Protein AF-A0A7J4SD09-F1 (afdb_monomer_lite)

Sequence (240 aa):
ANAFSIAHEAVERLTAPIIAPTLLQNFIRWGLLPLVWLSLGAIILLETGDTSAAGLVGFGLVSAHIAAVRFRNQTSHQVRHRNQPLMVRMARRLKKEKVVGDLSRSPVGNHLLLSGILLEVGGVILDVGFPLWMVERSKSVRSRTWKVLMHERMSALRNSKLPRCDPLPNRWWLRRPRPYEDDTPAMERLVGPVHYRPMRKLEPPERNVQIKGPPSRKAKKQPKGNLNVKFRGSGVTGDS

Foldseek 3Di:
DFCQLLVLVCLLLLPDLDQDDDPVRCCVLPPVQLVVQLVQLVVCCVPPVDNVSSCCRNVVSVVVSVVVVVVVVVVLLPQDPCPVVSVVSSVVSCVVSVSPSDLLQGAPVCVCVVVFPQDQDPNDTDRPGHDSSVSSPPDDDPSVRSSVVSVVVSVCSLPDDRHDSDDQFVPNVLVPPPPDPDPDDPVCVVPNVVPDDPPDPDDDPDNDDPGDGHPDPPPDPPDPDDPPPDDPDDDPPDDD

Radius of gyration: 27.87 Å; chains: 1; bounding box: 68×51×81 Å

pLDDT: mean 70.78, std 18.49, range [27.31, 96.94]

Structure (mmCIF, N/CA/C/O backbone):
data_AF-A0A7J4SD09-F1
#
_entry.id   AF-A0A7J4SD09-F1
#
loop_
_atom_site.group_PDB
_atom_site.id
_atom_site.type_symbol
_atom_site.label_atom_id
_atom_site.label_alt_id
_atom_site.label_comp_id
_atom_site.label_asym_id
_atom_site.label_entity_id
_atom_site.label_seq_id
_atom_site.pdbx_PDB_ins_code
_atom_site.Cartn_x
_atom_site.Cartn_y
_atom_site.Cartn_z
_atom_site.occupancy
_atom_site.B_iso_or_equiv
_atom_site.auth_seq_id
_atom_site.auth_comp_id
_atom_site.auth_asym_id
_atom_site.auth_atom_id
_atom_site.pdbx_PDB_model_num
ATOM 1 N N . ALA A 1 1 ? 9.271 8.253 -4.007 1.00 47.50 1 ALA A N 1
ATOM 2 C CA . ALA A 1 1 ? 9.667 6.853 -4.276 1.00 47.50 1 ALA A CA 1
ATOM 3 C C . ALA A 1 1 ? 8.814 6.343 -5.424 1.00 47.50 1 ALA A C 1
ATOM 5 O O . ALA A 1 1 ? 7.598 6.255 -5.262 1.00 47.50 1 ALA A O 1
ATOM 6 N N . ASN A 1 2 ? 9.437 6.097 -6.575 1.00 59.88 2 ASN A N 1
ATOM 7 C CA . ASN A 1 2 ? 8.730 5.735 -7.798 1.00 59.88 2 ASN A CA 1
ATOM 8 C C . ASN A 1 2 ? 8.303 4.269 -7.779 1.00 59.88 2 ASN A C 1
ATOM 10 O O . ASN A 1 2 ? 9.128 3.382 -7.591 1.00 59.88 2 ASN A O 1
ATOM 14 N N . ALA A 1 3 ? 7.005 4.014 -7.958 1.00 63.03 3 ALA A N 1
ATOM 15 C CA . ALA A 1 3 ? 6.446 2.662 -7.902 1.00 63.03 3 ALA A CA 1
ATOM 16 C C . ALA A 1 3 ? 7.031 1.753 -8.988 1.00 63.03 3 ALA A C 1
ATOM 18 O O . ALA A 1 3 ? 7.220 0.558 -8.777 1.00 63.03 3 ALA A O 1
ATOM 19 N N . PHE A 1 4 ? 7.349 2.337 -10.144 1.00 66.00 4 PHE A N 1
ATOM 20 C CA . PHE A 1 4 ? 7.857 1.607 -11.298 1.00 66.00 4 PHE A CA 1
ATOM 21 C C . PHE A 1 4 ? 9.244 1.011 -11.095 1.00 66.00 4 PHE A C 1
ATOM 23 O O . PHE A 1 4 ? 9.516 -0.070 -11.617 1.00 66.00 4 PHE A O 1
ATOM 30 N N . SER A 1 5 ? 10.109 1.647 -10.303 1.00 70.25 5 SER A N 1
ATOM 31 C CA . SER A 1 5 ? 11.483 1.165 -10.147 1.00 70.25 5 SER A CA 1
ATOM 32 C C . SER A 1 5 ? 11.561 -0.204 -9.479 1.00 70.25 5 SER A C 1
ATOM 34 O O . SER A 1 5 ? 12.411 -1.021 -9.833 1.00 70.25 5 SER A O 1
ATOM 36 N N . ILE A 1 6 ? 10.616 -0.467 -8.579 1.00 76.38 6 ILE A N 1
ATOM 37 C CA . ILE A 1 6 ? 10.466 -1.704 -7.814 1.00 76.38 6 ILE A CA 1
ATOM 38 C C . ILE A 1 6 ? 9.343 -2.603 -8.345 1.00 76.38 6 ILE A C 1
ATOM 40 O O . ILE A 1 6 ? 9.135 -3.684 -7.808 1.00 76.38 6 ILE A O 1
ATOM 44 N N . ALA A 1 7 ? 8.618 -2.187 -9.389 1.00 78.00 7 ALA A N 1
ATOM 45 C CA . ALA A 1 7 ? 7.463 -2.925 -9.902 1.00 78.00 7 ALA A CA 1
ATOM 46 C C . ALA A 1 7 ? 7.842 -4.320 -10.417 1.00 78.00 7 ALA A C 1
ATOM 48 O O . ALA A 1 7 ? 7.127 -5.283 -10.156 1.00 78.00 7 ALA A O 1
ATOM 49 N N . HIS A 1 8 ? 8.982 -4.440 -11.100 1.00 79.94 8 HIS A N 1
ATOM 50 C CA . HIS A 1 8 ? 9.485 -5.723 -11.599 1.00 79.94 8 HIS A CA 1
ATOM 51 C C . HIS A 1 8 ? 9.723 -6.720 -10.449 1.00 79.94 8 HIS A C 1
ATOM 53 O O . HIS A 1 8 ? 9.204 -7.833 -10.465 1.00 79.94 8 HIS A O 1
ATOM 59 N N . GLU A 1 9 ? 10.422 -6.283 -9.398 1.00 83.25 9 GLU A N 1
ATOM 60 C CA . GLU A 1 9 ? 10.688 -7.089 -8.207 1.00 83.25 9 GLU A CA 1
ATOM 61 C C . GLU A 1 9 ? 9.397 -7.372 -7.426 1.00 83.25 9 GLU A C 1
ATOM 63 O O . GLU A 1 9 ? 9.196 -8.474 -6.917 1.00 83.25 9 GLU A O 1
ATOM 68 N N . ALA A 1 10 ? 8.476 -6.409 -7.382 1.00 85.38 10 ALA A N 1
ATOM 69 C CA . ALA A 1 10 ? 7.174 -6.570 -6.756 1.00 85.38 10 ALA A CA 1
ATOM 70 C C . ALA A 1 10 ? 6.318 -7.645 -7.451 1.00 85.38 10 ALA A C 1
ATOM 72 O O . ALA A 1 10 ? 5.671 -8.437 -6.760 1.00 85.38 10 ALA A O 1
ATOM 73 N N . VAL A 1 11 ? 6.335 -7.704 -8.789 1.00 86.38 11 VAL A N 1
ATOM 74 C CA . VAL A 1 11 ? 5.649 -8.737 -9.586 1.00 86.38 11 VAL A CA 1
ATOM 75 C C . VAL A 1 11 ? 6.301 -10.097 -9.374 1.00 86.38 11 VAL A C 1
ATOM 77 O O . VAL A 1 11 ? 5.598 -11.078 -9.142 1.00 86.38 11 VAL A O 1
ATOM 80 N N . GLU A 1 12 ? 7.631 -10.158 -9.363 1.00 85.75 12 GLU A N 1
ATOM 81 C CA . GLU A 1 12 ? 8.356 -11.404 -9.120 1.00 85.75 12 GLU A CA 1
ATOM 82 C C . GLU A 1 12 ? 8.071 -11.988 -7.729 1.00 85.75 12 GLU A C 1
ATOM 84 O O . GLU A 1 12 ? 7.910 -13.197 -7.567 1.00 85.75 12 GLU A O 1
ATOM 89 N N . ARG A 1 13 ? 7.940 -11.123 -6.717 1.00 88.19 13 ARG A N 1
ATOM 90 C CA . ARG A 1 13 ? 7.550 -11.502 -5.351 1.00 88.19 13 ARG A CA 1
ATOM 91 C C . ARG A 1 13 ? 6.039 -11.702 -5.181 1.00 88.19 13 ARG A C 1
ATOM 93 O O . ARG A 1 13 ? 5.594 -11.982 -4.069 1.00 88.19 13 ARG A O 1
ATOM 100 N N . LEU A 1 14 ? 5.239 -11.553 -6.242 1.00 88.62 14 LEU A N 1
ATOM 101 C CA . LEU A 1 14 ? 3.770 -11.600 -6.203 1.00 88.62 14 LEU A CA 1
ATOM 102 C C . LEU A 1 14 ? 3.170 -10.681 -5.122 1.00 88.62 14 LEU A C 1
ATOM 104 O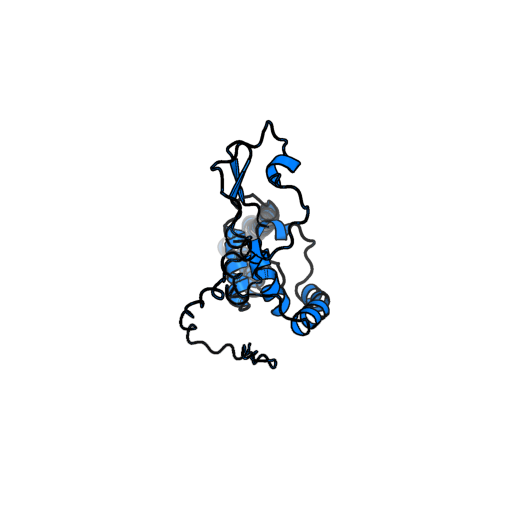 O . LEU A 1 14 ? 2.188 -11.008 -4.442 1.00 88.62 14 LEU A O 1
ATOM 108 N N . THR A 1 15 ? 3.772 -9.506 -4.953 1.00 87.25 15 THR A N 1
ATOM 109 C CA . THR A 1 15 ? 3.315 -8.506 -3.990 1.00 87.25 15 THR A CA 1
ATOM 110 C C . THR A 1 15 ? 2.215 -7.654 -4.596 1.00 87.25 15 THR A C 1
ATOM 112 O O . THR A 1 15 ? 2.397 -6.951 -5.587 1.00 87.25 15 THR A O 1
ATOM 115 N N . ALA A 1 16 ? 1.030 -7.735 -3.993 1.00 82.19 16 ALA A N 1
ATOM 116 C CA . ALA A 1 16 ? -0.086 -6.891 -4.386 1.00 82.19 16 ALA A CA 1
ATOM 117 C C . ALA A 1 16 ? 0.186 -5.428 -4.005 1.00 82.19 16 ALA A C 1
ATOM 119 O O . ALA A 1 16 ? 0.584 -5.177 -2.859 1.00 82.19 16 ALA A O 1
ATOM 120 N N . PRO A 1 17 ? -0.094 -4.470 -4.905 1.00 75.25 17 PRO A N 1
ATOM 121 C CA . PRO A 1 17 ? 0.114 -3.047 -4.677 1.00 75.25 17 PRO A CA 1
ATOM 122 C C . PRO A 1 17 ? -1.058 -2.465 -3.867 1.00 75.25 17 PRO A C 1
ATOM 124 O O . PRO A 1 17 ? -1.685 -1.488 -4.241 1.00 75.25 17 PRO A O 1
ATOM 127 N N . ILE A 1 18 ? -1.396 -3.101 -2.748 1.00 76.56 18 ILE A N 1
ATOM 128 C CA . ILE A 1 18 ? -2.562 -2.764 -1.925 1.00 76.56 18 ILE A CA 1
ATOM 129 C C . ILE A 1 18 ? -2.076 -2.558 -0.500 1.00 76.56 18 ILE A C 1
ATOM 131 O O . ILE A 1 18 ? -1.122 -3.198 -0.070 1.00 76.56 18 ILE A O 1
ATOM 135 N N . ILE A 1 19 ? -2.729 -1.706 0.280 1.00 76.69 19 ILE A N 1
ATOM 136 C CA . ILE A 1 19 ? -2.522 -1.647 1.728 1.00 76.69 19 ILE A CA 1
ATOM 137 C C . ILE A 1 19 ? -3.795 -2.180 2.372 1.00 76.69 19 ILE A C 1
ATOM 139 O O . ILE A 1 19 ? -4.835 -1.538 2.326 1.00 76.69 19 ILE A O 1
ATOM 143 N N . ALA A 1 20 ? -3.714 -3.386 2.934 1.00 75.62 20 ALA A N 1
ATOM 144 C CA . ALA A 1 20 ? -4.821 -3.999 3.658 1.00 75.62 20 ALA A CA 1
ATOM 145 C C . ALA A 1 20 ? -4.511 -3.979 5.161 1.00 75.62 20 ALA A C 1
ATOM 147 O O . ALA A 1 20 ? -3.345 -4.183 5.526 1.00 75.62 20 ALA A O 1
ATOM 148 N N . PRO A 1 21 ? -5.514 -3.748 6.027 1.00 79.50 21 PRO A N 1
ATOM 149 C CA . PRO A 1 21 ? -5.334 -3.918 7.460 1.00 79.50 21 PRO A CA 1
ATOM 150 C C . PRO A 1 21 ? -4.966 -5.373 7.769 1.00 79.50 21 PRO A C 1
ATOM 152 O O . PRO A 1 21 ? -5.400 -6.306 7.086 1.00 79.50 21 PRO A O 1
ATOM 155 N N . THR A 1 22 ? -4.128 -5.572 8.782 1.00 85.12 22 THR A N 1
ATOM 156 C CA . THR A 1 22 ? -3.777 -6.923 9.239 1.00 85.12 22 THR A CA 1
ATOM 157 C C . THR A 1 22 ? -4.951 -7.564 9.980 1.00 85.12 22 THR A C 1
ATOM 159 O O . THR A 1 22 ? -5.832 -6.867 10.482 1.00 85.12 22 THR A O 1
ATOM 162 N N . LEU A 1 23 ? -4.952 -8.898 10.097 1.00 87.81 23 LEU A N 1
ATOM 163 C CA . LEU A 1 23 ? -5.964 -9.616 10.887 1.00 87.81 23 LEU A CA 1
ATOM 164 C C . LEU A 1 23 ? -6.027 -9.093 12.327 1.00 87.81 23 LEU A C 1
ATOM 166 O O . LEU A 1 23 ? -7.112 -8.820 12.821 1.00 87.81 23 LEU A O 1
ATOM 170 N N . LEU A 1 24 ? -4.868 -8.853 12.948 1.00 90.44 24 LEU A N 1
ATOM 171 C CA . LEU A 1 24 ? -4.781 -8.268 14.286 1.00 90.44 24 LEU A CA 1
ATOM 172 C C . LEU A 1 24 ? -5.400 -6.864 14.350 1.00 90.44 24 LEU A C 1
ATOM 174 O O . LEU A 1 24 ? -6.151 -6.567 15.269 1.00 90.44 24 LEU A O 1
ATOM 178 N N . GLN A 1 25 ? -5.132 -6.004 13.361 1.00 89.56 25 GLN A N 1
ATOM 179 C CA . GLN A 1 25 ? -5.750 -4.675 13.305 1.00 89.56 25 GLN A CA 1
ATOM 180 C C . GLN A 1 25 ? -7.269 -4.762 13.154 1.00 89.56 25 GLN A C 1
ATOM 182 O O . GLN A 1 25 ? -7.981 -3.997 13.796 1.00 89.56 25 GLN A O 1
ATOM 187 N N . ASN A 1 26 ? -7.768 -5.694 12.339 1.00 91.06 26 ASN A N 1
ATOM 188 C CA . ASN A 1 26 ? -9.204 -5.923 12.204 1.00 91.06 26 ASN A CA 1
ATOM 189 C C . ASN A 1 26 ? -9.819 -6.469 13.498 1.00 91.06 26 ASN A C 1
ATOM 191 O O . ASN A 1 26 ? -10.882 -5.997 13.884 1.00 91.06 26 ASN A O 1
ATOM 195 N N . PHE A 1 27 ? -9.147 -7.397 14.184 1.00 95.00 27 PHE A N 1
ATOM 196 C CA . PHE A 1 27 ? -9.595 -7.934 15.469 1.00 95.00 27 PHE A CA 1
ATOM 197 C C . PHE A 1 27 ? -9.655 -6.851 16.548 1.00 95.00 27 PHE A C 1
ATOM 199 O O . PHE A 1 27 ? -10.663 -6.725 17.231 1.00 95.00 27 PHE A O 1
ATOM 206 N N . ILE A 1 28 ? -8.627 -6.006 16.661 1.00 94.88 28 ILE A N 1
ATOM 207 C CA . ILE A 1 28 ? -8.647 -4.879 17.602 1.00 94.88 28 ILE A CA 1
ATOM 208 C C . ILE A 1 28 ? -9.789 -3.917 17.251 1.00 94.88 28 ILE A C 1
ATOM 210 O O . ILE A 1 28 ? -10.542 -3.492 18.123 1.00 94.88 28 ILE A O 1
ATOM 214 N N . ARG A 1 29 ? -9.941 -3.590 15.961 1.00 92.94 29 ARG A N 1
ATOM 215 C CA . ARG A 1 29 ? -10.922 -2.612 15.479 1.00 92.94 29 ARG A CA 1
ATOM 216 C C . ARG A 1 29 ? -12.368 -3.073 15.639 1.00 92.94 29 ARG A C 1
ATOM 218 O O . ARG A 1 29 ? -13.208 -2.234 15.933 1.00 92.94 29 ARG A O 1
ATOM 225 N N . TRP A 1 30 ? -12.667 -4.348 15.411 1.00 94.06 30 TRP A N 1
ATOM 226 C CA . TRP A 1 30 ? -14.045 -4.849 15.336 1.00 94.06 30 TRP A CA 1
ATOM 227 C C . TRP A 1 30 ? -14.407 -5.885 16.399 1.00 94.06 30 TRP A C 1
ATOM 229 O O . TRP A 1 30 ? -15.586 -6.103 16.630 1.00 94.06 30 TRP A O 1
ATOM 239 N N . GLY A 1 31 ? -13.422 -6.506 17.042 1.00 94.44 31 GLY A N 1
ATOM 240 C CA . GLY A 1 31 ? -13.626 -7.417 18.165 1.00 94.44 31 GLY A CA 1
ATOM 241 C C . GLY A 1 31 ? -13.386 -6.709 19.493 1.00 94.44 31 GLY A C 1
ATOM 242 O O . GLY A 1 31 ? -14.322 -6.460 20.240 1.00 94.44 31 GLY A O 1
ATOM 243 N N . LEU A 1 32 ? -12.132 -6.337 19.767 1.00 96.12 32 LEU A N 1
ATOM 244 C CA . LEU A 1 32 ? -11.727 -5.856 21.092 1.00 96.12 32 LEU A CA 1
ATOM 245 C C . LEU A 1 32 ? -12.363 -4.510 21.470 1.00 96.12 32 LEU A C 1
ATOM 247 O O . LEU A 1 32 ? -12.969 -4.401 22.529 1.00 96.12 32 LEU A O 1
ATOM 251 N N . LEU A 1 33 ? -12.237 -3.483 20.623 1.00 95.44 33 LEU A N 1
ATOM 252 C CA . LEU A 1 33 ? -12.696 -2.131 20.970 1.00 95.44 33 LEU A CA 1
ATOM 253 C C . LEU A 1 33 ? -14.215 -2.040 21.208 1.00 95.44 33 LEU A C 1
ATOM 255 O O . LEU A 1 33 ? -14.597 -1.466 22.223 1.00 95.44 33 LEU A O 1
ATOM 259 N N . PRO A 1 34 ? -15.094 -2.625 20.367 1.00 95.19 34 PRO A N 1
ATOM 260 C CA . PRO A 1 34 ? -16.530 -2.640 20.649 1.00 95.19 34 PRO A CA 1
ATOM 261 C C . PRO A 1 34 ? -16.887 -3.314 21.975 1.00 95.19 34 PRO A C 1
ATOM 263 O O . PRO A 1 34 ? -17.750 -2.813 22.688 1.00 95.19 34 PRO A O 1
ATOM 266 N N . LEU A 1 35 ? -16.201 -4.405 22.335 1.00 96.25 35 LEU A N 1
ATOM 267 C CA . LEU A 1 35 ? -16.412 -5.069 23.623 1.00 96.25 35 LEU A CA 1
ATOM 268 C C . LEU A 1 35 ? -16.003 -4.175 24.799 1.00 96.25 35 LEU A C 1
ATOM 270 O O . LEU A 1 35 ? -16.725 -4.122 25.788 1.00 96.25 35 LEU A O 1
ATOM 274 N N . VAL A 1 36 ? -14.905 -3.422 24.671 1.00 96.69 36 VAL A N 1
ATOM 275 C CA . VAL A 1 36 ? -14.482 -2.442 25.687 1.00 96.69 36 VAL A CA 1
ATOM 276 C C . VAL A 1 36 ? -15.529 -1.334 25.864 1.00 96.69 36 VAL A C 1
ATOM 278 O O . VAL A 1 36 ? -15.859 -0.962 26.991 1.00 96.69 36 VAL A O 1
ATOM 281 N N . TRP A 1 37 ? -16.111 -0.837 24.770 1.00 95.56 37 TRP A N 1
ATOM 282 C CA . TRP A 1 37 ? -17.182 0.164 24.832 1.00 95.56 37 TRP A CA 1
ATOM 283 C C . TRP A 1 37 ? -18.445 -0.373 25.510 1.00 95.56 37 TRP A C 1
ATOM 285 O O . TRP A 1 37 ? -19.033 0.312 26.343 1.00 95.56 37 TRP A O 1
ATOM 295 N N . LEU A 1 38 ? -18.824 -1.620 25.224 1.00 96.12 38 LEU A N 1
ATOM 296 C CA . LEU A 1 38 ? -19.951 -2.269 25.894 1.00 96.12 38 LEU A CA 1
ATOM 297 C C . LEU A 1 38 ? -19.669 -2.534 27.377 1.00 96.12 38 LEU A C 1
ATOM 299 O O . LEU A 1 38 ? -20.562 -2.336 28.195 1.00 96.12 38 LEU A O 1
ATOM 303 N N . SER A 1 39 ? -18.438 -2.911 27.746 1.00 96.44 39 SER A N 1
ATOM 304 C CA . SER A 1 39 ? -18.086 -3.103 29.158 1.00 96.44 39 SER A CA 1
ATOM 305 C C . SER A 1 39 ? -18.179 -1.808 29.963 1.00 96.44 39 SER A C 1
ATOM 307 O O . SER A 1 39 ? -18.615 -1.848 31.105 1.00 96.44 39 SER A O 1
ATOM 309 N N . LEU A 1 40 ? -17.854 -0.657 29.364 1.00 95.50 40 LEU A N 1
ATOM 310 C CA . LEU A 1 40 ? -18.039 0.651 30.006 1.00 95.50 40 LEU A CA 1
ATOM 311 C C . LEU A 1 40 ? -19.518 0.933 30.304 1.00 95.50 40 LEU A C 1
ATOM 313 O O . LEU A 1 40 ? -19.847 1.359 31.406 1.00 95.50 40 LEU A O 1
ATOM 317 N N . GLY A 1 41 ? -20.416 0.638 29.358 1.00 95.19 41 GLY A N 1
ATOM 318 C CA . GLY A 1 41 ? -21.860 0.734 29.596 1.00 95.19 41 GLY A CA 1
ATOM 319 C C . GLY A 1 41 ? -22.349 -0.249 30.667 1.00 95.19 41 GLY A C 1
ATOM 320 O O . GLY A 1 41 ? -23.166 0.114 31.507 1.00 95.19 41 GLY A O 1
ATOM 321 N N . ALA A 1 42 ? -21.812 -1.472 30.683 1.00 95.31 42 ALA A N 1
ATOM 322 C CA . ALA A 1 42 ? -22.157 -2.480 31.683 1.00 95.31 42 ALA A CA 1
ATOM 323 C C . ALA A 1 42 ? -21.715 -2.087 33.101 1.00 95.31 42 ALA A C 1
ATOM 325 O O . ALA A 1 42 ? -22.464 -2.313 34.044 1.00 95.31 42 ALA A O 1
ATOM 326 N N . ILE A 1 43 ? -20.538 -1.470 33.257 1.00 96.62 43 ILE A N 1
ATOM 327 C CA . ILE A 1 43 ? -20.070 -0.958 34.554 1.00 96.62 43 ILE A CA 1
ATOM 328 C C . ILE A 1 43 ? -21.045 0.095 35.086 1.00 96.62 43 ILE A C 1
ATOM 330 O O . ILE A 1 43 ? -21.485 -0.013 36.224 1.00 96.62 43 ILE A O 1
ATOM 334 N N . ILE A 1 44 ? -21.455 1.049 34.243 1.00 94.94 44 ILE A N 1
ATOM 335 C CA . ILE A 1 44 ? -22.439 2.074 34.624 1.00 94.94 44 ILE A CA 1
ATOM 336 C C . ILE A 1 44 ? -23.754 1.422 35.049 1.00 94.94 44 ILE A C 1
ATOM 338 O O . ILE A 1 44 ? -24.290 1.764 36.095 1.00 94.94 44 ILE A O 1
ATOM 342 N N . LEU A 1 45 ? -24.245 0.442 34.284 1.00 95.62 45 LEU A N 1
ATOM 343 C CA . LEU A 1 45 ? -25.475 -0.270 34.626 1.00 95.62 45 LEU A CA 1
ATOM 344 C C . LEU A 1 45 ? -25.397 -0.939 36.003 1.00 95.62 45 LEU A C 1
ATOM 346 O O . LEU A 1 45 ? -26.361 -0.891 36.759 1.00 95.62 45 LEU A O 1
ATOM 350 N N . LEU A 1 46 ? -24.267 -1.578 36.308 1.00 95.94 46 LEU A N 1
ATOM 351 C CA . LEU A 1 46 ? -24.061 -2.287 37.569 1.00 95.94 46 LEU A CA 1
ATOM 352 C C . LEU A 1 46 ? -23.925 -1.333 38.760 1.00 95.94 46 LEU A C 1
ATOM 354 O O . LEU A 1 46 ? -24.333 -1.688 39.861 1.00 95.94 46 LEU A O 1
ATOM 358 N N . GLU A 1 47 ? -23.354 -0.148 38.549 1.00 95.06 47 GLU A N 1
ATOM 359 C CA . GLU A 1 47 ? -23.064 0.805 39.621 1.00 95.06 47 GLU A CA 1
ATOM 360 C C . GLU A 1 47 ? -24.238 1.744 39.920 1.00 95.06 47 GLU A C 1
ATOM 362 O O . GLU A 1 47 ? -24.534 2.002 41.085 1.00 95.06 47 GLU A O 1
ATOM 367 N N . THR A 1 48 ? -24.944 2.233 38.895 1.00 93.62 48 THR A N 1
ATOM 368 C CA . THR A 1 48 ? -26.057 3.182 39.074 1.00 93.62 48 THR A CA 1
ATOM 369 C C . THR A 1 48 ? -27.438 2.558 38.910 1.00 93.62 48 THR A C 1
ATOM 371 O O . THR A 1 48 ? -28.423 3.157 39.335 1.00 93.62 48 THR A O 1
ATOM 374 N N . GLY A 1 49 ? -27.550 1.388 38.271 1.00 91.88 49 GLY A N 1
ATOM 375 C CA . GLY A 1 49 ? -28.839 0.789 37.901 1.00 91.88 49 GLY A CA 1
ATOM 376 C C . GLY A 1 49 ? -29.577 1.523 36.772 1.00 91.88 49 GLY A C 1
ATOM 377 O O . GLY A 1 49 ? -30.660 1.099 36.364 1.00 91.88 49 GLY A O 1
ATOM 378 N N . ASP A 1 50 ? -29.009 2.609 36.238 1.00 94.00 50 ASP A N 1
ATOM 379 C CA . ASP A 1 50 ? -29.640 3.427 35.206 1.00 94.00 50 ASP A CA 1
ATOM 380 C C . ASP A 1 50 ? -29.422 2.818 33.815 1.00 94.00 50 ASP A C 1
ATOM 382 O O . ASP A 1 50 ? -28.386 2.987 33.161 1.00 94.00 50 ASP A O 1
ATOM 386 N N . THR A 1 51 ? -30.454 2.118 33.348 1.00 93.38 51 THR A N 1
ATOM 387 C CA . THR A 1 51 ? -30.494 1.497 32.017 1.00 93.38 51 THR A CA 1
ATOM 388 C C . THR A 1 51 ? -30.350 2.504 30.877 1.00 93.38 51 THR A C 1
ATOM 390 O O . THR A 1 51 ? -29.775 2.169 29.837 1.00 93.38 51 THR A O 1
ATOM 393 N N . SER A 1 52 ? -30.823 3.739 31.061 1.00 93.62 52 SER A N 1
ATOM 394 C CA . SER A 1 52 ? -30.786 4.768 30.027 1.00 93.62 52 SER A CA 1
ATOM 395 C C . SER A 1 52 ? -29.371 5.326 29.856 1.00 93.62 52 SER A C 1
ATOM 397 O O . SER A 1 52 ? -28.849 5.355 28.736 1.00 93.62 52 SER A O 1
ATOM 399 N N . ALA A 1 53 ? -28.701 5.657 30.965 1.00 92.69 53 ALA A N 1
ATOM 400 C CA . ALA A 1 53 ? -27.319 6.125 30.966 1.00 92.69 53 ALA A CA 1
ATOM 401 C C . ALA A 1 53 ? -26.353 5.038 30.468 1.00 92.69 53 ALA A C 1
ATOM 403 O O . ALA A 1 53 ? -25.493 5.304 29.622 1.00 92.69 53 ALA A O 1
ATOM 404 N N . ALA A 1 54 ? -26.533 3.795 30.923 1.00 94.50 54 ALA A N 1
ATOM 405 C CA . ALA A 1 54 ? -25.730 2.655 30.490 1.00 94.50 54 ALA A CA 1
ATOM 406 C C . ALA A 1 54 ? -25.844 2.391 28.981 1.00 94.50 54 ALA A C 1
ATOM 408 O O . ALA A 1 54 ? -24.834 2.195 28.296 1.00 94.50 54 ALA A O 1
ATOM 409 N N . GLY A 1 55 ? -27.072 2.422 28.451 1.00 93.12 55 GLY A N 1
ATOM 410 C CA . GLY A 1 55 ? -27.339 2.254 27.026 1.00 93.12 55 GLY A CA 1
ATOM 411 C C . GLY A 1 55 ? -26.719 3.370 26.187 1.00 93.12 55 GLY A C 1
ATOM 412 O O . GLY A 1 55 ? -26.059 3.087 25.184 1.00 93.12 55 GLY A O 1
ATOM 413 N N . LEU A 1 56 ? -26.868 4.626 26.621 1.00 95.62 56 LEU A N 1
ATOM 414 C CA . LEU A 1 56 ? -26.295 5.785 25.937 1.00 95.62 56 LEU A CA 1
ATOM 415 C C . LEU A 1 56 ? -24.770 5.691 25.849 1.00 95.62 56 LEU A C 1
ATOM 417 O O . LEU A 1 56 ? -24.207 5.910 24.779 1.00 95.62 56 LEU A O 1
ATOM 421 N N . VAL A 1 57 ? -24.094 5.331 26.941 1.00 95.25 57 VAL A N 1
ATOM 422 C CA . VAL A 1 57 ? -22.631 5.224 26.946 1.00 95.25 57 VAL A CA 1
ATOM 423 C C . VAL A 1 57 ? -22.167 4.012 26.141 1.00 95.25 57 VAL A C 1
ATOM 425 O O . VAL A 1 57 ? -21.346 4.165 25.238 1.00 95.25 57 VAL A O 1
ATOM 428 N N . GLY A 1 58 ? -22.714 2.821 26.395 1.00 95.50 58 GLY A N 1
ATOM 429 C CA . GLY A 1 58 ? -22.288 1.598 25.713 1.00 95.50 58 GLY A CA 1
ATOM 430 C C . GLY A 1 58 ? -22.541 1.648 24.205 1.00 95.50 58 GLY A C 1
ATOM 431 O O . GLY A 1 58 ? -21.609 1.577 23.398 1.00 95.50 58 GLY A O 1
ATOM 432 N N . PHE A 1 59 ? -23.802 1.816 23.801 1.00 95.62 59 PHE A N 1
ATOM 433 C CA . PHE A 1 59 ? -24.171 1.831 22.383 1.00 95.62 59 PHE A CA 1
ATOM 434 C C . PHE A 1 59 ? -23.770 3.128 21.681 1.00 95.62 59 PHE A C 1
ATOM 436 O O . PHE A 1 59 ? -23.430 3.093 20.493 1.00 95.62 59 PHE A O 1
ATOM 443 N N . GLY A 1 60 ? -23.751 4.261 22.389 1.00 96.56 60 GLY A N 1
ATOM 444 C CA . GLY A 1 60 ? -23.275 5.530 21.841 1.00 96.56 60 GLY A CA 1
ATOM 445 C C . GLY A 1 60 ? -21.794 5.474 21.481 1.00 96.56 60 GLY A C 1
ATOM 446 O O . GLY A 1 60 ? -21.429 5.843 20.364 1.00 96.56 60 GLY A O 1
ATOM 447 N N . LEU A 1 61 ? -20.943 4.921 22.355 1.00 96.75 61 LEU A N 1
ATOM 448 C CA . LEU A 1 61 ? -19.516 4.741 22.063 1.00 96.75 61 LEU A CA 1
ATOM 449 C C . LEU A 1 61 ? -19.278 3.743 20.925 1.00 96.75 61 LEU A C 1
ATOM 451 O O . LEU A 1 61 ? -18.449 4.006 20.052 1.00 96.75 61 LEU A O 1
ATOM 455 N N . VAL A 1 62 ? -20.030 2.637 20.866 1.00 96.94 62 VAL A N 1
ATOM 456 C CA . VAL A 1 62 ? -19.962 1.701 19.728 1.00 96.94 62 VAL A CA 1
ATOM 457 C C . VAL A 1 62 ? -20.344 2.403 18.422 1.00 96.94 62 VAL A C 1
ATOM 459 O O . VAL A 1 62 ? -19.634 2.278 17.422 1.00 96.94 62 VAL A O 1
ATOM 462 N N . SER A 1 63 ? -21.423 3.186 18.425 1.00 96.62 63 SER A N 1
ATOM 463 C CA . SER A 1 63 ? -21.888 3.928 17.248 1.00 96.62 63 SER A CA 1
ATOM 464 C C . SER A 1 63 ? -20.872 4.982 16.803 1.00 96.62 63 SER A C 1
ATOM 466 O O . SER A 1 63 ? -20.514 5.045 15.623 1.00 96.62 63 SER A O 1
ATOM 468 N N . ALA A 1 64 ? -20.330 5.754 17.749 1.00 96.56 64 ALA A N 1
ATOM 469 C CA . ALA A 1 64 ? -19.272 6.728 17.502 1.00 96.56 64 ALA A CA 1
ATOM 470 C C . ALA A 1 64 ? -18.006 6.060 16.944 1.00 96.56 64 ALA A C 1
ATOM 472 O O . ALA A 1 64 ? -17.403 6.558 15.992 1.00 96.56 64 ALA A O 1
ATOM 473 N N . HIS A 1 65 ? -17.633 4.890 17.467 1.00 96.19 65 HIS A N 1
ATOM 474 C CA . HIS A 1 65 ? -16.513 4.099 16.963 1.00 96.19 65 HIS A CA 1
ATOM 475 C C . HIS A 1 65 ? -16.740 3.637 15.520 1.00 96.19 65 HIS A C 1
ATOM 477 O O . HIS A 1 65 ? -15.857 3.807 14.676 1.00 96.19 65 HIS A O 1
ATOM 483 N N . ILE A 1 66 ? -17.929 3.119 15.192 1.00 95.56 66 ILE A N 1
ATOM 484 C CA . ILE A 1 66 ? -18.292 2.734 13.817 1.00 95.56 66 ILE A CA 1
ATOM 485 C C . ILE A 1 66 ? -18.187 3.940 12.875 1.00 95.56 66 ILE A C 1
ATOM 487 O O . ILE A 1 66 ? -17.596 3.827 11.793 1.00 95.56 66 ILE A O 1
ATOM 491 N N . ALA A 1 67 ? -18.723 5.092 13.284 1.00 95.94 67 ALA A N 1
ATOM 492 C CA . ALA A 1 67 ? -18.671 6.330 12.514 1.00 95.94 67 ALA A CA 1
ATOM 493 C C . ALA A 1 67 ? -17.224 6.799 12.297 1.00 95.94 67 ALA A C 1
ATOM 495 O O . ALA A 1 67 ? -16.823 7.045 11.159 1.00 95.94 67 ALA A O 1
ATOM 496 N N . ALA A 1 68 ? -16.401 6.821 13.348 1.00 94.44 68 ALA A N 1
ATOM 497 C CA . ALA A 1 68 ? -14.988 7.188 13.270 1.00 94.44 68 ALA A CA 1
ATOM 498 C C . ALA A 1 68 ? -14.195 6.240 12.356 1.00 94.44 68 ALA A C 1
ATOM 500 O O . ALA A 1 68 ? -13.361 6.670 11.553 1.00 94.44 68 ALA A O 1
ATOM 501 N N . VAL A 1 69 ? -14.473 4.934 12.426 1.00 91.75 69 VAL A N 1
ATOM 502 C CA . VAL A 1 69 ? -13.866 3.929 11.549 1.00 91.75 69 VAL A CA 1
ATOM 503 C C . VAL A 1 69 ? -14.249 4.161 10.087 1.00 91.75 69 VAL A C 1
ATOM 505 O O . VAL A 1 69 ? -13.361 4.137 9.226 1.00 91.75 69 VAL A O 1
ATOM 508 N N . ARG A 1 70 ? -15.532 4.412 9.801 1.00 90.81 70 ARG A N 1
ATOM 509 C CA . ARG A 1 70 ? -16.018 4.719 8.448 1.00 90.81 70 ARG A CA 1
ATOM 510 C C . ARG A 1 70 ? -15.428 6.017 7.913 1.00 90.81 70 ARG A C 1
ATOM 512 O O . ARG A 1 70 ? -14.878 6.011 6.814 1.00 90.81 70 ARG A O 1
ATOM 519 N N . PHE A 1 71 ? -15.455 7.083 8.704 1.00 91.69 71 PHE A N 1
ATOM 520 C CA . PHE A 1 71 ? -14.916 8.388 8.337 1.00 91.69 71 PHE A CA 1
ATOM 521 C C . PHE A 1 71 ? -13.415 8.319 8.030 1.00 91.69 71 PHE A C 1
ATOM 523 O O . PHE A 1 71 ? -12.938 8.835 7.018 1.00 91.69 71 PHE A O 1
ATOM 530 N N . ARG A 1 72 ? -12.646 7.591 8.848 1.00 84.50 72 ARG A N 1
ATOM 531 C CA . ARG A 1 72 ? -11.210 7.393 8.608 1.00 84.50 72 ARG A CA 1
ATOM 532 C C . ARG A 1 72 ? -10.928 6.591 7.337 1.00 84.50 72 ARG A C 1
ATOM 534 O O . ARG A 1 72 ? -9.950 6.865 6.647 1.00 84.50 72 ARG A O 1
ATOM 541 N N . ASN A 1 73 ? -11.765 5.604 7.018 1.00 81.25 73 ASN A N 1
ATOM 542 C CA . ASN A 1 73 ? -11.644 4.880 5.754 1.00 81.25 73 ASN A CA 1
ATOM 543 C C . ASN A 1 73 ? -11.988 5.800 4.565 1.00 81.25 73 ASN A C 1
ATOM 545 O O . ASN A 1 73 ? -11.238 5.838 3.596 1.00 81.25 73 ASN A O 1
ATOM 549 N N . GLN A 1 74 ? -13.047 6.606 4.655 1.00 81.75 74 GLN A N 1
ATOM 550 C CA . GLN A 1 74 ? -13.441 7.552 3.600 1.00 81.75 74 GLN A CA 1
ATOM 551 C C . GLN A 1 74 ? -12.371 8.616 3.329 1.00 81.75 74 GLN A C 1
ATOM 553 O O . GLN A 1 74 ? -11.980 8.827 2.184 1.00 81.75 74 GLN A O 1
ATOM 558 N N . THR A 1 75 ? -11.833 9.234 4.379 1.00 76.69 75 THR A N 1
ATOM 559 C CA . THR A 1 75 ? -10.745 10.220 4.262 1.00 76.69 75 THR A CA 1
ATOM 560 C C . THR A 1 75 ? -9.459 9.614 3.705 1.00 76.69 75 THR A C 1
ATOM 562 O O . THR A 1 75 ? -8.708 10.309 3.025 1.00 76.69 75 THR A O 1
ATOM 565 N N . SER A 1 76 ? -9.213 8.315 3.915 1.00 66.56 76 SER A N 1
ATOM 566 C CA . SER A 1 76 ? -8.052 7.647 3.317 1.00 66.56 76 SER A CA 1
ATOM 567 C C . SER A 1 76 ? -8.124 7.534 1.792 1.00 66.56 76 SER A C 1
ATOM 569 O O . SER A 1 76 ? -7.078 7.574 1.158 1.00 66.56 76 SER A O 1
ATOM 571 N N . HIS A 1 77 ? -9.327 7.526 1.203 1.00 65.12 77 HIS A N 1
ATOM 572 C CA . HIS A 1 77 ? -9.510 7.531 -0.252 1.00 65.12 77 HIS A CA 1
ATOM 573 C C . HIS A 1 77 ? -9.209 8.891 -0.907 1.00 65.12 77 HIS A C 1
ATOM 575 O O . HIS A 1 77 ? -9.114 8.974 -2.134 1.00 65.12 77 HIS A O 1
ATOM 581 N N . GLN A 1 78 ? -9.032 9.965 -0.126 1.00 66.12 78 GLN A N 1
ATOM 582 C CA . GLN A 1 78 ? -8.583 11.251 -0.656 1.00 66.12 78 GLN A CA 1
ATOM 583 C C . GLN A 1 78 ? -7.074 11.225 -0.901 1.00 66.12 78 GLN A C 1
ATOM 585 O O . GLN A 1 78 ? -6.242 11.562 -0.053 1.00 66.12 78 GLN A O 1
ATOM 590 N N . VAL A 1 79 ? -6.717 10.830 -2.117 1.00 59.91 79 VAL A N 1
ATOM 591 C CA . VAL A 1 79 ? -5.335 10.781 -2.576 1.00 59.91 79 VAL A CA 1
ATOM 592 C C . VAL A 1 79 ? -4.834 12.198 -2.872 1.00 59.91 79 VAL A C 1
ATOM 594 O O . VAL A 1 79 ? -5.075 12.751 -3.943 1.00 59.91 79 VAL A O 1
ATOM 597 N N . ARG A 1 80 ? -4.130 12.800 -1.909 1.00 64.62 80 ARG A N 1
ATOM 598 C CA . ARG A 1 80 ? -3.385 14.056 -2.101 1.00 64.62 80 ARG A CA 1
ATOM 599 C C . ARG A 1 80 ? -2.006 13.779 -2.706 1.00 64.62 80 ARG A C 1
ATOM 601 O O . ARG A 1 80 ? -1.380 12.774 -2.368 1.00 64.62 80 ARG A O 1
ATOM 608 N N . HIS A 1 81 ? -1.486 14.740 -3.477 1.00 57.66 81 HIS A N 1
ATOM 609 C CA . HIS A 1 81 ? -0.142 14.719 -4.086 1.00 57.66 81 HIS A CA 1
ATOM 610 C C . HIS A 1 81 ? 0.991 14.385 -3.085 1.00 57.66 81 HIS A C 1
ATOM 612 O O . HIS A 1 81 ? 2.048 13.881 -3.453 1.00 57.66 81 HIS A O 1
ATOM 618 N N . ARG A 1 82 ? 0.757 14.615 -1.784 1.00 62.28 82 ARG A N 1
ATOM 619 C CA . ARG A 1 82 ? 1.708 14.391 -0.688 1.00 62.28 82 ARG A CA 1
ATOM 620 C C . ARG A 1 82 ? 1.155 13.463 0.404 1.00 62.28 82 ARG A C 1
ATOM 622 O O . ARG A 1 82 ? 1.317 13.738 1.590 1.00 62.28 82 ARG A O 1
ATOM 629 N N . ASN A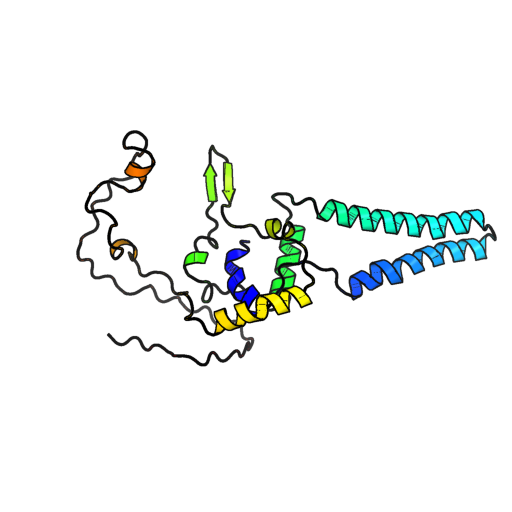 1 83 ? 0.500 12.354 0.051 1.00 68.81 83 ASN A N 1
ATOM 630 C CA . ASN A 1 83 ? 0.093 11.350 1.047 1.00 68.81 83 ASN A CA 1
ATOM 631 C C . ASN A 1 83 ? 1.301 10.519 1.547 1.00 68.81 83 ASN A C 1
ATOM 633 O O . ASN A 1 83 ? 1.448 9.329 1.257 1.00 68.81 83 ASN A O 1
ATOM 637 N N . GLN A 1 84 ? 2.198 11.164 2.303 1.00 70.44 84 GLN A N 1
ATOM 638 C CA . GLN A 1 84 ? 3.401 10.551 2.879 1.00 70.44 84 GLN A CA 1
ATOM 639 C C . GLN A 1 84 ? 3.091 9.314 3.748 1.00 70.44 84 GLN A C 1
ATOM 641 O O . GLN A 1 84 ? 3.798 8.311 3.614 1.00 70.44 84 GLN A O 1
ATOM 646 N N . PRO A 1 85 ? 2.027 9.295 4.583 1.00 76.75 85 PRO A N 1
ATOM 647 C CA . PRO A 1 85 ? 1.697 8.118 5.388 1.00 76.75 85 PRO A CA 1
ATOM 648 C C . PRO A 1 85 ? 1.353 6.871 4.565 1.00 76.75 85 PRO A C 1
ATOM 650 O O . PRO A 1 85 ? 1.682 5.755 4.978 1.00 76.75 85 PRO A O 1
ATOM 653 N N . LEU A 1 86 ? 0.685 7.033 3.418 1.00 75.56 86 LEU A N 1
ATOM 654 C CA . LEU A 1 86 ? 0.385 5.932 2.498 1.00 75.56 86 LEU A CA 1
ATOM 655 C C . LEU A 1 86 ? 1.676 5.377 1.887 1.00 75.56 86 LEU A C 1
ATOM 657 O O . LEU A 1 86 ? 1.898 4.166 1.897 1.00 75.56 86 LEU A O 1
ATOM 661 N N . MET A 1 87 ? 2.566 6.266 1.441 1.00 75.00 87 MET A N 1
ATOM 662 C CA . MET A 1 87 ? 3.862 5.881 0.879 1.00 75.00 87 MET A CA 1
ATOM 663 C C . MET A 1 87 ? 4.716 5.110 1.888 1.00 75.00 87 MET A C 1
ATOM 665 O O . MET A 1 87 ? 5.277 4.070 1.548 1.00 75.00 87 MET A O 1
ATOM 669 N N . VAL A 1 88 ? 4.771 5.567 3.142 1.00 79.69 88 VAL A N 1
ATOM 670 C CA . VAL A 1 88 ? 5.500 4.880 4.219 1.00 79.69 88 VAL A CA 1
ATOM 671 C C . VAL A 1 88 ? 4.898 3.503 4.502 1.00 79.69 88 VAL A C 1
ATOM 673 O O . VAL A 1 88 ? 5.638 2.529 4.652 1.00 79.69 88 VAL A O 1
ATOM 676 N N . ARG A 1 89 ? 3.564 3.383 4.548 1.00 81.88 89 ARG A N 1
ATOM 677 C CA . ARG A 1 89 ? 2.887 2.088 4.732 1.00 81.88 89 ARG A CA 1
ATOM 678 C C . ARG A 1 89 ? 3.193 1.117 3.596 1.00 81.88 89 ARG A C 1
ATOM 680 O O . ARG A 1 89 ? 3.519 -0.038 3.871 1.00 81.88 89 ARG A O 1
ATOM 687 N N . MET A 1 90 ? 3.153 1.583 2.350 1.00 80.31 90 MET A N 1
ATOM 688 C CA . MET A 1 90 ? 3.503 0.757 1.197 1.00 80.31 90 MET A CA 1
ATOM 689 C C . MET A 1 90 ? 4.980 0.350 1.235 1.00 80.31 90 MET A C 1
ATOM 691 O O . MET A 1 90 ? 5.288 -0.826 1.075 1.00 80.31 90 MET A O 1
ATOM 695 N N . ALA A 1 91 ? 5.895 1.276 1.531 1.00 80.81 91 ALA A N 1
ATOM 696 C CA . ALA A 1 91 ? 7.324 0.983 1.640 1.00 80.81 91 ALA A CA 1
ATOM 697 C C . ALA A 1 91 ? 7.623 -0.069 2.724 1.00 80.81 91 ALA A C 1
ATOM 699 O O . ALA A 1 91 ? 8.371 -1.015 2.484 1.00 80.81 91 ALA A O 1
ATOM 700 N N . ARG A 1 92 ? 6.988 0.034 3.902 1.00 85.75 92 ARG A N 1
ATOM 701 C CA . ARG A 1 92 ? 7.098 -0.983 4.966 1.00 85.75 92 ARG A CA 1
ATOM 702 C C . ARG A 1 92 ? 6.569 -2.343 4.513 1.00 85.75 92 ARG A C 1
ATOM 704 O O . ARG A 1 92 ? 7.180 -3.362 4.827 1.00 85.75 92 ARG A O 1
ATOM 711 N N . ARG A 1 93 ? 5.453 -2.368 3.776 1.00 84.25 93 ARG A N 1
ATOM 712 C CA . ARG A 1 93 ? 4.885 -3.603 3.218 1.00 84.25 93 ARG A CA 1
ATOM 713 C C . ARG A 1 93 ? 5.838 -4.247 2.214 1.00 84.25 93 ARG A C 1
ATOM 715 O O . ARG A 1 93 ? 6.137 -5.426 2.351 1.00 84.25 93 ARG A O 1
ATOM 722 N N . LEU A 1 94 ? 6.339 -3.479 1.254 1.00 84.94 94 LEU A N 1
ATOM 723 C CA . LEU A 1 94 ? 7.303 -3.946 0.256 1.00 84.94 94 LEU A CA 1
ATOM 724 C C . LEU A 1 94 ? 8.565 -4.504 0.924 1.00 84.94 94 LEU A C 1
ATOM 726 O O . LEU A 1 94 ? 8.990 -5.612 0.607 1.00 84.94 94 LEU A O 1
ATOM 730 N N . LYS A 1 95 ? 9.080 -3.810 1.948 1.00 85.25 95 LYS A N 1
ATOM 731 C CA . LYS A 1 95 ? 10.202 -4.290 2.765 1.00 85.25 95 LYS A CA 1
ATOM 732 C C . LYS A 1 95 ? 9.888 -5.623 3.457 1.00 85.25 95 LYS A C 1
ATOM 734 O O . LYS A 1 95 ? 10.724 -6.522 3.444 1.00 85.25 95 LYS A O 1
ATOM 739 N N . LYS A 1 96 ? 8.690 -5.776 4.038 1.00 86.06 96 LYS A N 1
ATOM 740 C CA . LYS A 1 96 ? 8.241 -7.029 4.678 1.00 86.06 96 LYS A CA 1
ATOM 741 C C . LYS A 1 96 ? 8.187 -8.191 3.682 1.00 86.06 96 LYS A C 1
ATOM 743 O O . LYS A 1 96 ? 8.578 -9.302 4.018 1.00 86.06 96 LYS A O 1
ATOM 748 N N . GLU A 1 97 ? 7.745 -7.919 2.461 1.00 87.06 97 GLU A N 1
ATOM 749 C CA . GLU A 1 97 ? 7.669 -8.897 1.371 1.00 87.06 97 GLU A CA 1
ATOM 750 C C . GLU A 1 97 ? 9.006 -9.085 0.626 1.00 87.06 97 GLU A C 1
ATOM 752 O O . GLU A 1 97 ? 9.066 -9.755 -0.404 1.00 87.06 97 GLU A O 1
ATOM 757 N N . LYS A 1 98 ? 10.100 -8.523 1.160 1.00 88.06 98 LYS A N 1
ATOM 758 C CA . LYS A 1 98 ? 11.460 -8.646 0.618 1.00 88.06 98 LYS A CA 1
ATOM 759 C C . LYS A 1 98 ? 11.601 -8.095 -0.808 1.00 88.06 98 LYS A C 1
ATOM 761 O O . LYS A 1 98 ? 12.360 -8.645 -1.606 1.00 88.06 98 LYS A O 1
ATOM 766 N N . VAL A 1 99 ? 10.878 -7.015 -1.102 1.00 86.38 99 VAL A N 1
ATOM 767 C CA . VAL A 1 99 ? 11.098 -6.151 -2.267 1.00 86.38 99 VAL A CA 1
ATOM 768 C C . VAL A 1 99 ? 12.074 -5.059 -1.829 1.00 86.38 99 VAL A C 1
ATOM 770 O O . VAL A 1 99 ? 11.697 -4.144 -1.094 1.00 86.38 99 VAL A O 1
ATOM 773 N N . VAL A 1 100 ? 13.349 -5.212 -2.189 1.00 78.00 100 VAL A N 1
ATOM 774 C CA . VAL A 1 100 ? 14.454 -4.379 -1.679 1.00 78.00 100 VAL A CA 1
ATOM 775 C C . VAL A 1 100 ? 14.718 -3.176 -2.585 1.00 78.00 100 VAL A C 1
ATOM 777 O O . VAL A 1 100 ? 15.109 -2.119 -2.093 1.00 78.00 100 VAL A O 1
ATOM 780 N N . GLY A 1 101 ? 14.461 -3.306 -3.887 1.00 75.31 101 GLY A N 1
ATOM 781 C CA . GLY A 1 101 ? 14.753 -2.288 -4.888 1.00 75.31 101 GLY A CA 1
ATOM 782 C C . GLY A 1 101 ? 16.245 -2.163 -5.172 1.00 75.31 101 GLY A C 1
ATOM 783 O O . GLY A 1 101 ? 16.764 -1.049 -5.207 1.00 75.31 101 GLY A O 1
ATOM 784 N N . ASP A 1 102 ? 16.946 -3.290 -5.337 1.00 75.81 102 ASP A N 1
ATOM 785 C CA . ASP A 1 102 ? 18.376 -3.255 -5.648 1.00 75.81 102 ASP A CA 1
ATOM 786 C C . ASP A 1 102 ? 18.614 -2.615 -7.025 1.00 75.81 102 ASP A C 1
ATOM 788 O O . ASP A 1 102 ? 18.054 -3.015 -8.049 1.00 75.81 102 ASP A O 1
ATOM 792 N N . LEU A 1 103 ? 19.482 -1.607 -7.050 1.00 67.81 103 LEU A N 1
ATOM 793 C CA . LEU A 1 103 ? 19.839 -0.861 -8.249 1.00 67.81 103 LEU A CA 1
ATOM 794 C C . LEU A 1 103 ? 20.608 -1.727 -9.261 1.00 67.81 103 LEU A C 1
ATOM 796 O O . LEU A 1 103 ? 20.673 -1.386 -10.442 1.00 67.81 103 LEU A O 1
ATOM 800 N N . SER A 1 104 ? 21.206 -2.831 -8.804 1.00 73.00 104 SER A N 1
ATOM 801 C CA . SER A 1 104 ? 21.836 -3.844 -9.660 1.00 73.00 104 SER A CA 1
ATOM 802 C C . SER A 1 104 ? 20.824 -4.672 -10.457 1.00 73.00 104 SER A C 1
ATOM 804 O O . SER A 1 104 ? 21.172 -5.227 -11.493 1.00 73.00 104 SER A O 1
ATOM 806 N N . ARG A 1 105 ? 19.576 -4.735 -9.981 1.00 72.88 105 ARG A N 1
ATOM 807 C CA . ARG A 1 105 ? 18.494 -5.563 -10.521 1.00 72.88 105 ARG A CA 1
ATOM 808 C C . ARG A 1 105 ? 17.420 -4.745 -11.234 1.00 72.88 105 ARG A C 1
ATOM 810 O O . ARG A 1 105 ? 16.616 -5.288 -11.985 1.00 72.88 105 ARG A O 1
ATOM 817 N N . SER A 1 106 ? 17.400 -3.436 -10.999 1.00 74.25 106 SER A N 1
ATOM 818 C CA . SER A 1 106 ? 16.492 -2.536 -11.694 1.00 74.25 106 SER A CA 1
ATOM 819 C C . SER A 1 106 ? 16.919 -2.388 -13.159 1.00 74.25 106 SER A C 1
ATOM 821 O O . SER A 1 106 ? 18.087 -2.085 -13.421 1.00 74.25 106 SER A O 1
ATOM 823 N N . PRO A 1 107 ? 16.001 -2.562 -14.124 1.00 71.62 107 PRO A N 1
ATOM 824 C CA . PRO A 1 107 ? 16.331 -2.392 -15.528 1.00 71.62 107 PRO A CA 1
ATOM 825 C C . PRO A 1 107 ? 16.744 -0.951 -15.820 1.00 71.62 107 PRO A C 1
ATOM 827 O O . PRO A 1 107 ? 16.234 0.003 -15.230 1.00 71.62 107 PRO A O 1
ATOM 830 N N . VAL A 1 108 ? 17.616 -0.779 -16.808 1.00 68.00 108 VAL A N 1
ATOM 831 C CA . VAL A 1 108 ? 18.108 0.533 -17.242 1.00 68.00 108 VAL A CA 1
ATOM 832 C C . VAL A 1 108 ? 16.956 1.464 -17.660 1.00 68.00 108 VAL A C 1
ATOM 834 O O . VAL A 1 108 ? 17.050 2.656 -17.456 1.00 68.00 108 VAL A O 1
ATOM 837 N N . GLY A 1 109 ? 15.799 1.008 -18.138 1.00 62.19 109 GLY A N 1
ATOM 838 C CA . GLY A 1 109 ? 14.666 1.930 -18.371 1.00 62.19 109 GLY A CA 1
ATOM 839 C C . GLY A 1 109 ? 14.175 2.650 -17.101 1.00 62.19 109 GLY A C 1
ATOM 840 O O . GLY A 1 109 ? 13.722 3.792 -17.144 1.00 62.19 109 GLY A O 1
ATOM 841 N N . ASN A 1 110 ? 14.338 2.011 -15.941 1.00 61.78 110 ASN A N 1
ATOM 842 C CA . ASN A 1 110 ? 13.806 2.482 -14.671 1.00 61.78 110 ASN A CA 1
ATOM 843 C C . ASN A 1 110 ? 14.771 3.376 -13.885 1.00 61.78 110 ASN A C 1
ATOM 845 O O . ASN A 1 110 ? 14.338 3.970 -12.901 1.00 61.78 110 ASN A O 1
ATOM 849 N N . HIS A 1 111 ? 16.045 3.515 -14.278 1.00 56.12 111 HIS A N 1
ATOM 850 C CA . HIS A 1 111 ? 16.965 4.408 -13.556 1.00 56.12 111 HIS A CA 1
ATOM 851 C C . HIS A 1 111 ? 16.622 5.892 -13.757 1.00 56.12 111 HIS A C 1
ATOM 853 O O . HIS A 1 111 ? 16.793 6.678 -12.830 1.00 56.12 111 HIS A O 1
ATOM 859 N N . LEU A 1 112 ? 16.071 6.268 -14.918 1.00 50.72 112 LEU A N 1
ATOM 860 C CA . LEU A 1 112 ? 15.510 7.605 -15.157 1.00 50.72 112 LEU A CA 1
ATOM 861 C C . LEU A 1 112 ? 14.308 7.867 -14.236 1.00 50.72 112 LEU A C 1
ATOM 863 O O . LEU A 1 112 ? 14.160 8.952 -13.683 1.00 50.72 112 LEU A O 1
ATOM 867 N N . LEU A 1 113 ? 13.513 6.827 -13.973 1.00 52.69 113 LEU A N 1
ATOM 868 C CA . LEU A 1 113 ? 12.441 6.855 -12.978 1.00 52.69 113 LEU A CA 1
ATOM 869 C C . LEU A 1 113 ? 12.990 6.824 -11.537 1.00 52.69 113 LEU A C 1
ATOM 871 O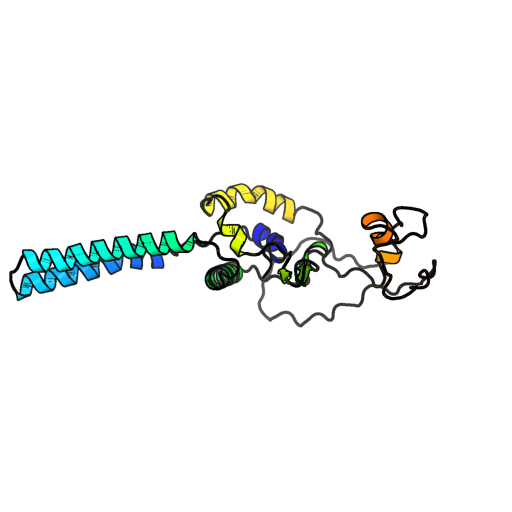 O . LEU A 1 113 ? 12.348 7.333 -10.630 1.00 52.69 113 LEU A O 1
ATOM 875 N N . LEU A 1 114 ? 14.171 6.257 -11.276 1.00 48.25 114 LEU A N 1
ATOM 876 C CA . LEU A 1 114 ? 14.814 6.266 -9.950 1.00 48.25 114 LEU A CA 1
ATOM 877 C C . LEU A 1 114 ? 15.458 7.611 -9.610 1.00 48.25 114 LEU A C 1
ATOM 879 O O . LEU A 1 114 ? 15.439 7.995 -8.445 1.00 48.25 114 LEU A O 1
ATOM 883 N N . SER A 1 115 ? 16.009 8.306 -10.609 1.00 50.53 115 SER A N 1
ATOM 884 C CA . SER A 1 115 ? 16.601 9.636 -10.444 1.00 50.53 115 SER A CA 1
ATOM 885 C C . SER A 1 115 ? 15.552 10.700 -10.122 1.00 50.53 115 SER A C 1
ATOM 887 O O . SER A 1 115 ? 15.917 11.741 -9.587 1.00 50.53 115 SER A O 1
ATOM 889 N N . GLY A 1 116 ? 14.273 10.432 -10.427 1.00 46.00 116 GLY A N 1
ATOM 890 C CA . GLY A 1 116 ? 13.221 11.440 -10.420 1.00 46.00 116 GLY A CA 1
ATOM 891 C C . GLY A 1 116 ? 13.492 12.428 -11.546 1.00 46.00 116 GLY A C 1
ATOM 892 O O . GLY A 1 116 ? 14.379 13.271 -11.445 1.00 46.00 116 GLY A O 1
ATOM 893 N N . ILE A 1 117 ? 12.766 12.317 -12.655 1.00 51.19 117 ILE A N 1
ATOM 894 C CA . ILE A 1 117 ? 12.772 13.405 -13.628 1.00 51.19 117 ILE A CA 1
ATOM 895 C C . ILE A 1 117 ? 11.947 14.521 -12.985 1.00 51.19 117 ILE A C 1
ATOM 897 O O . ILE A 1 117 ? 10.719 14.476 -12.994 1.00 51.19 117 ILE A O 1
ATOM 901 N N . LEU A 1 118 ? 12.648 15.464 -12.360 1.00 55.00 118 LEU A N 1
ATOM 902 C CA . LEU A 1 118 ? 12.100 16.736 -11.918 1.00 55.00 118 LEU A CA 1
ATOM 903 C C . LEU A 1 118 ? 12.058 17.634 -13.155 1.00 55.00 118 LEU A C 1
ATOM 905 O O . LEU A 1 118 ? 13.091 18.132 -13.599 1.00 55.00 118 LEU A O 1
ATOM 909 N N . LEU A 1 119 ? 10.882 17.758 -13.761 1.00 51.22 119 LEU A N 1
ATOM 910 C CA . LEU A 1 119 ? 10.650 18.656 -14.886 1.00 51.22 119 LEU A CA 1
ATOM 911 C C . LEU A 1 119 ? 10.063 19.956 -14.358 1.00 51.22 119 LEU A C 1
ATOM 913 O O . LEU A 1 119 ? 9.029 19.953 -13.698 1.00 51.22 119 LEU A O 1
ATOM 917 N N . GLU A 1 120 ? 10.718 21.066 -14.660 1.00 45.22 120 GLU A N 1
ATOM 918 C CA . GLU A 1 120 ? 10.158 22.388 -14.421 1.00 45.22 120 GLU A CA 1
ATOM 919 C C . GLU A 1 120 ? 9.222 22.746 -15.581 1.00 45.22 120 GLU A C 1
ATOM 921 O O . GLU A 1 120 ? 9.656 22.865 -16.726 1.00 45.22 120 GLU A O 1
ATOM 926 N N . VAL A 1 121 ? 7.927 22.890 -15.294 1.00 52.44 121 VAL A N 1
ATOM 927 C CA . VAL A 1 121 ? 6.925 23.361 -16.260 1.00 52.44 121 VAL A CA 1
ATOM 928 C C . VAL A 1 121 ? 6.336 24.651 -15.705 1.00 52.44 121 VAL A C 1
ATOM 930 O O . VAL A 1 121 ? 5.603 24.628 -14.719 1.00 52.44 121 VAL A O 1
ATOM 933 N N . GLY A 1 122 ? 6.703 25.788 -16.305 1.00 64.50 122 GLY A N 1
ATOM 934 C CA . GLY A 1 122 ? 6.210 27.107 -15.892 1.00 64.50 122 GLY A CA 1
ATOM 935 C C . GLY A 1 122 ? 6.595 27.505 -14.461 1.00 64.50 122 GLY A C 1
ATOM 936 O O . GLY A 1 122 ? 5.764 28.050 -13.742 1.00 64.50 122 GLY A O 1
ATOM 937 N N . GLY A 1 123 ? 7.816 27.187 -14.016 1.00 57.66 123 GLY A N 1
ATOM 938 C CA . GLY A 1 123 ? 8.294 27.502 -12.661 1.00 57.66 123 GLY A CA 1
ATOM 939 C C . GLY A 1 123 ? 7.864 26.512 -11.571 1.00 57.66 123 GLY A C 1
ATOM 940 O O . GLY A 1 123 ? 8.269 26.653 -10.418 1.00 57.66 123 GLY A O 1
ATOM 941 N N . VAL A 1 124 ? 7.064 25.491 -11.906 1.00 50.62 124 VAL A N 1
ATOM 942 C CA . VAL A 1 124 ? 6.654 24.432 -10.971 1.00 50.62 124 VAL A CA 1
ATOM 943 C C . VAL A 1 124 ? 7.449 23.161 -11.246 1.00 50.62 124 VAL A C 1
ATOM 945 O O . VAL A 1 124 ? 7.438 22.634 -12.358 1.00 50.62 124 VAL A O 1
ATOM 948 N N . ILE A 1 125 ? 8.114 22.644 -10.213 1.00 50.56 125 ILE A N 1
ATOM 949 C CA . ILE A 1 125 ? 8.870 21.390 -10.281 1.00 50.56 125 ILE A CA 1
ATOM 950 C C . ILE A 1 125 ? 7.894 20.206 -10.181 1.00 50.56 125 ILE A C 1
ATOM 952 O O . ILE A 1 125 ? 7.308 19.958 -9.125 1.00 50.56 125 ILE A O 1
ATOM 956 N N . LEU A 1 126 ? 7.736 19.459 -11.273 1.00 51.31 126 LEU A N 1
ATOM 957 C CA . LEU A 1 126 ? 6.909 18.257 -11.375 1.00 51.31 126 LEU A CA 1
ATOM 958 C C . LEU A 1 126 ? 7.790 16.999 -11.317 1.00 51.31 126 LEU A C 1
ATOM 960 O O . LEU A 1 126 ? 8.711 16.844 -12.115 1.00 51.31 126 LEU A O 1
ATOM 964 N N . ASP A 1 127 ? 7.497 16.078 -10.394 1.00 57.03 127 ASP A N 1
ATOM 965 C CA . ASP A 1 127 ? 8.071 14.722 -10.397 1.00 57.03 127 ASP A CA 1
ATOM 966 C C . ASP A 1 127 ? 7.296 13.873 -11.413 1.00 57.03 127 ASP A C 1
ATOM 968 O O . ASP A 1 127 ? 6.131 13.541 -11.198 1.00 57.03 127 ASP A O 1
ATOM 972 N N . VAL A 1 128 ? 7.925 13.557 -12.546 1.00 56.44 128 VAL A N 1
ATOM 973 C CA . VAL A 1 128 ? 7.274 12.875 -13.683 1.00 56.44 128 VAL A CA 1
ATOM 974 C C . VAL A 1 128 ? 7.328 11.343 -13.557 1.00 56.44 128 VAL A C 1
ATOM 976 O O . VAL A 1 128 ? 6.929 10.606 -14.458 1.00 56.44 128 VAL A O 1
ATOM 979 N N . GLY A 1 129 ? 7.787 10.806 -12.425 1.00 53.06 129 GLY A N 1
ATOM 980 C CA . GLY A 1 129 ? 7.653 9.377 -12.142 1.00 53.06 129 GLY A CA 1
ATOM 981 C C . GLY A 1 129 ? 6.253 8.994 -11.634 1.00 53.06 129 GLY A C 1
ATOM 982 O O . GLY A 1 129 ? 5.546 9.830 -11.089 1.00 53.06 129 GLY A O 1
ATOM 983 N N . PHE A 1 130 ? 5.825 7.729 -11.795 1.00 60.72 130 PHE A N 1
ATOM 984 C CA . PHE A 1 130 ? 4.524 7.266 -11.275 1.00 60.72 130 PHE A CA 1
ATOM 985 C C . PHE A 1 130 ? 4.582 7.121 -9.757 1.00 60.72 130 PHE A C 1
ATOM 987 O O . PHE A 1 130 ? 5.185 6.166 -9.227 1.00 60.72 130 PHE A O 1
ATOM 994 N N . PRO A 1 131 ? 3.957 8.056 -9.030 1.00 59.16 131 PRO A N 1
ATOM 995 C CA . PRO A 1 131 ? 4.093 8.088 -7.606 1.00 59.16 131 PRO A CA 1
ATOM 996 C C . PRO A 1 131 ? 3.220 6.993 -7.001 1.00 59.16 131 PRO A C 1
ATOM 998 O O . PRO A 1 131 ? 2.094 6.724 -7.417 1.00 59.16 131 PRO A O 1
ATOM 1001 N N . LEU A 1 132 ? 3.748 6.361 -5.958 1.00 61.34 132 LEU A N 1
ATOM 1002 C CA . LEU A 1 132 ? 3.131 5.223 -5.276 1.00 61.34 132 LEU A CA 1
ATOM 1003 C C . LEU A 1 132 ? 1.710 5.515 -4.746 1.00 61.34 132 LEU A C 1
ATOM 1005 O O . LEU A 1 132 ? 0.961 4.583 -4.477 1.00 61.34 132 LEU A O 1
ATOM 1009 N N . TRP A 1 133 ? 1.331 6.790 -4.605 1.00 57.66 133 TRP A N 1
ATOM 1010 C CA . TRP A 1 133 ? -0.011 7.210 -4.203 1.00 57.66 133 TRP A CA 1
ATOM 1011 C C . TRP A 1 133 ? -1.060 7.109 -5.323 1.00 57.66 133 TRP A C 1
ATOM 1013 O O . TRP A 1 133 ? -2.239 6.966 -5.018 1.00 57.66 133 TRP A O 1
ATOM 1023 N N . MET A 1 134 ? -0.674 7.087 -6.606 1.00 56.34 134 MET A N 1
ATOM 1024 C CA . MET A 1 134 ? -1.617 6.868 -7.720 1.00 56.34 134 MET A CA 1
ATOM 1025 C C . MET A 1 134 ? -2.160 5.433 -7.774 1.00 56.34 134 MET A C 1
ATOM 1027 O O . MET A 1 134 ? -3.212 5.185 -8.362 1.00 56.34 134 MET A O 1
ATOM 1031 N N . VAL A 1 135 ? -1.477 4.492 -7.119 1.00 57.47 135 VAL A N 1
ATOM 1032 C CA . VAL A 1 135 ? -1.854 3.073 -7.043 1.00 57.47 135 VAL A CA 1
ATOM 1033 C C . VAL A 1 135 ? -3.238 2.866 -6.409 1.00 57.47 135 VAL A C 1
ATOM 1035 O O . VAL A 1 135 ? -3.957 1.936 -6.778 1.00 57.47 135 VAL A O 1
ATOM 1038 N N . GLU A 1 136 ? -3.642 3.750 -5.494 1.00 58.09 136 GLU A N 1
ATOM 1039 C CA . GLU A 1 136 ? -4.906 3.649 -4.751 1.00 58.09 136 GLU A CA 1
ATOM 1040 C C . GLU A 1 136 ? -6.153 3.823 -5.638 1.00 58.09 136 GLU A C 1
ATOM 1042 O O . GLU A 1 136 ? -7.236 3.388 -5.256 1.00 58.09 136 GLU A O 1
ATOM 1047 N N . ARG A 1 137 ? -6.010 4.369 -6.858 1.00 56.25 137 ARG A N 1
ATOM 1048 C CA . ARG A 1 137 ? -7.108 4.454 -7.840 1.00 56.25 137 ARG A CA 1
ATOM 1049 C C . ARG A 1 137 ? -7.337 3.168 -8.638 1.00 56.25 137 ARG A C 1
ATOM 1051 O O . ARG A 1 137 ? -8.317 3.083 -9.375 1.00 56.25 137 ARG A O 1
ATOM 1058 N N . SER A 1 138 ? -6.458 2.169 -8.527 1.00 56.16 138 SER A N 1
ATOM 1059 C CA . SER A 1 138 ? -6.718 0.867 -9.148 1.00 56.16 138 SER A CA 1
ATOM 1060 C C . SER A 1 138 ? -7.861 0.158 -8.415 1.00 56.16 138 SER A C 1
ATOM 1062 O O . SER A 1 138 ? -7.962 0.237 -7.189 1.00 56.16 138 SER A O 1
ATOM 1064 N N . LYS A 1 139 ? -8.751 -0.524 -9.154 1.00 59.25 139 LYS A N 1
ATOM 1065 C CA . LYS A 1 139 ? -9.827 -1.323 -8.546 1.00 59.25 139 LYS A CA 1
ATOM 1066 C C . LYS A 1 139 ? -9.204 -2.255 -7.504 1.00 59.25 139 LYS A C 1
ATOM 1068 O O . LYS A 1 139 ? -8.295 -3.015 -7.830 1.00 59.25 139 LYS A O 1
ATOM 1073 N N . SER A 1 140 ? -9.673 -2.178 -6.259 1.00 64.19 140 SER A N 1
ATOM 1074 C CA . SER A 1 140 ? -9.137 -2.992 -5.167 1.00 64.19 140 SER A CA 1
ATOM 1075 C C . SER A 1 140 ? -9.420 -4.470 -5.442 1.00 64.19 140 SER A C 1
ATOM 1077 O O . SER A 1 140 ? -10.533 -4.955 -5.250 1.00 64.19 140 SER A O 1
ATOM 1079 N N . VAL A 1 141 ? -8.417 -5.190 -5.940 1.00 72.69 141 VAL A N 1
ATOM 1080 C CA . VAL A 1 141 ? -8.486 -6.639 -6.153 1.00 72.69 141 VAL A CA 1
ATOM 1081 C C . VAL A 1 141 ? -8.041 -7.334 -4.870 1.00 72.69 141 VAL A C 1
ATOM 1083 O O . VAL A 1 141 ? -7.011 -6.993 -4.297 1.00 72.69 141 VAL A O 1
ATOM 1086 N N . ARG A 1 142 ? -8.759 -8.356 -4.394 1.00 81.38 142 ARG A N 1
ATOM 1087 C CA . ARG A 1 142 ? -8.305 -9.126 -3.222 1.00 81.38 142 ARG A CA 1
ATOM 1088 C C . ARG A 1 142 ? -6.887 -9.658 -3.460 1.00 81.38 142 ARG A C 1
ATOM 1090 O O . ARG A 1 142 ? -6.588 -10.172 -4.533 1.00 81.38 142 ARG A O 1
ATOM 1097 N N . SER A 1 143 ? -6.021 -9.604 -2.446 1.00 80.38 143 SER A N 1
ATOM 1098 C CA . SER A 1 143 ? -4.609 -10.009 -2.575 1.00 80.38 143 SER A CA 1
ATOM 1099 C C . SER A 1 143 ? -4.426 -11.416 -3.155 1.00 80.38 143 SER A C 1
ATOM 1101 O O . SER A 1 143 ? -3.525 -11.628 -3.958 1.00 80.38 143 SER A O 1
ATOM 1103 N N . ARG A 1 144 ? -5.292 -12.371 -2.790 1.00 85.12 144 ARG A N 1
ATOM 1104 C CA . ARG A 1 144 ? -5.290 -13.733 -3.349 1.00 85.12 144 ARG A CA 1
ATOM 1105 C C . ARG A 1 144 ? -5.604 -13.730 -4.845 1.00 85.12 144 ARG A C 1
ATOM 1107 O O . ARG A 1 144 ? -4.857 -14.323 -5.610 1.00 85.12 144 ARG A O 1
ATOM 1114 N N . THR A 1 145 ? -6.657 -13.030 -5.255 1.00 86.38 145 THR A N 1
ATOM 1115 C CA . THR A 1 145 ? -7.044 -12.893 -6.665 1.00 86.38 145 THR A CA 1
ATOM 1116 C C . THR A 1 145 ? -5.942 -12.208 -7.470 1.00 86.38 145 THR A C 1
ATOM 1118 O O . THR A 1 145 ? -5.583 -12.684 -8.538 1.00 86.38 145 THR A O 1
ATOM 1121 N N . TRP A 1 146 ? -5.322 -11.160 -6.919 1.00 85.50 146 TRP A N 1
ATOM 1122 C CA . TRP A 1 146 ? -4.171 -10.504 -7.540 1.00 85.50 146 TRP A CA 1
ATOM 1123 C C . TRP A 1 146 ? -3.009 -11.474 -7.772 1.00 85.50 146 TRP A C 1
ATOM 1125 O O . TRP A 1 146 ? -2.439 -11.497 -8.856 1.00 85.50 146 TRP A O 1
ATOM 1135 N N . LYS A 1 147 ? -2.674 -12.303 -6.774 1.00 88.69 147 LYS A N 1
ATOM 1136 C CA . LYS A 1 147 ? -1.606 -13.305 -6.903 1.00 88.69 147 LYS A CA 1
ATOM 1137 C C . LYS A 1 147 ? -1.890 -14.310 -8.015 1.00 88.69 147 LYS A C 1
ATOM 1139 O O . LYS A 1 147 ? -0.972 -14.629 -8.755 1.00 88.69 147 LYS A O 1
ATOM 1144 N N . VAL A 1 148 ? -3.137 -14.767 -8.141 1.00 89.94 148 VAL A N 1
ATOM 1145 C CA . VAL A 1 148 ? -3.553 -15.679 -9.218 1.00 89.94 148 VAL A CA 1
ATOM 1146 C C . VAL A 1 148 ? -3.389 -15.000 -10.580 1.00 89.94 148 VAL A C 1
ATOM 1148 O O . VAL A 1 148 ? -2.698 -15.533 -11.439 1.00 89.94 148 VAL A O 1
ATOM 1151 N N . LEU A 1 149 ? -3.914 -13.780 -10.741 1.00 87.06 149 LEU A N 1
ATOM 1152 C CA . LEU A 1 149 ? -3.816 -13.016 -11.994 1.00 87.06 149 LEU A CA 1
ATOM 1153 C C . LEU A 1 149 ? -2.370 -12.685 -12.393 1.00 87.06 149 LEU A C 1
ATOM 1155 O O . LEU A 1 149 ? -2.053 -12.578 -13.573 1.00 87.06 149 LEU A O 1
ATOM 1159 N N . MET A 1 150 ? -1.490 -12.476 -11.413 1.00 88.50 150 MET A N 1
ATOM 1160 C CA . MET A 1 150 ? -0.086 -12.152 -11.664 1.00 88.50 150 MET A CA 1
ATOM 1161 C C . MET A 1 150 ? 0.814 -13.385 -11.752 1.00 88.50 150 MET A C 1
ATOM 1163 O O . MET A 1 150 ? 1.989 -13.225 -12.068 1.00 88.50 150 MET A O 1
ATOM 1167 N N . HIS A 1 151 ? 0.311 -14.595 -11.490 1.00 90.88 151 HIS A N 1
ATOM 1168 C CA . HIS A 1 151 ? 1.141 -15.799 -11.473 1.00 90.88 151 HIS A CA 1
ATOM 1169 C C . HIS A 1 151 ? 1.743 -16.095 -12.851 1.00 90.88 151 HIS A C 1
ATOM 1171 O O . HIS A 1 151 ? 2.949 -16.307 -12.964 1.00 90.88 151 HIS A O 1
ATOM 1177 N N . GLU A 1 152 ? 0.927 -16.026 -13.904 1.00 87.81 152 GLU A N 1
ATOM 1178 C CA . GLU A 1 152 ? 1.380 -16.209 -15.289 1.00 87.81 152 GLU A CA 1
ATOM 1179 C C . GLU A 1 152 ? 2.395 -15.139 -15.694 1.00 87.81 152 GLU A C 1
ATOM 1181 O O . GLU A 1 152 ? 3.449 -15.455 -16.237 1.00 87.81 152 GLU A O 1
ATOM 1186 N N . ARG A 1 153 ? 2.134 -13.872 -15.346 1.00 83.50 153 ARG A N 1
ATOM 1187 C CA . ARG A 1 153 ? 3.050 -12.754 -15.629 1.00 83.50 153 ARG A CA 1
ATOM 1188 C C . ARG A 1 153 ? 4.371 -12.886 -14.882 1.00 83.50 153 ARG A C 1
ATOM 1190 O O . ARG A 1 153 ? 5.418 -12.587 -15.441 1.00 83.50 153 ARG A O 1
ATOM 1197 N N . MET A 1 154 ? 4.332 -13.342 -13.634 1.00 88.38 154 MET A N 1
ATOM 1198 C CA . MET A 1 154 ? 5.524 -13.637 -12.844 1.00 88.38 154 MET A CA 1
ATOM 1199 C C . MET A 1 154 ? 6.324 -14.779 -13.473 1.00 88.38 154 MET A C 1
ATOM 1201 O O . MET A 1 154 ? 7.537 -14.652 -13.615 1.00 88.38 154 MET A O 1
ATOM 1205 N N . SER A 1 155 ? 5.661 -15.863 -13.887 1.00 88.00 155 SER A N 1
ATOM 1206 C CA . SER A 1 155 ? 6.311 -16.990 -14.561 1.00 88.00 155 SER A CA 1
ATOM 1207 C C . SER A 1 155 ? 6.954 -16.552 -15.879 1.00 88.00 155 SER A C 1
ATOM 1209 O O . SER A 1 155 ? 8.139 -16.801 -16.094 1.00 88.00 155 SER A O 1
ATOM 1211 N N . ALA A 1 156 ? 6.220 -15.798 -16.701 1.00 85.06 156 ALA A N 1
ATOM 1212 C CA . ALA A 1 156 ? 6.730 -15.211 -17.933 1.00 85.06 156 ALA A CA 1
ATOM 1213 C C . ALA A 1 156 ? 7.936 -14.298 -17.671 1.00 85.06 156 ALA A C 1
ATOM 1215 O O . ALA A 1 156 ? 8.948 -14.422 -18.351 1.00 85.06 156 ALA A O 1
ATOM 1216 N N . LEU A 1 157 ? 7.880 -13.440 -16.647 1.00 82.75 157 LEU A N 1
ATOM 1217 C CA . LEU A 1 157 ? 8.983 -12.546 -16.288 1.00 82.75 157 LEU A CA 1
ATOM 1218 C C . LEU A 1 157 ? 10.229 -13.320 -15.835 1.00 82.75 157 LEU A C 1
ATOM 1220 O O . LEU A 1 157 ? 11.336 -12.971 -16.234 1.00 82.75 157 LEU A O 1
ATOM 1224 N N . ARG A 1 158 ? 10.064 -14.394 -15.052 1.00 83.69 158 ARG A N 1
ATOM 1225 C CA . ARG A 1 158 ? 11.178 -15.245 -14.595 1.00 83.69 158 ARG A CA 1
ATOM 1226 C C . ARG A 1 158 ? 11.819 -16.054 -15.720 1.00 83.69 158 ARG A C 1
ATOM 1228 O O . ARG A 1 158 ? 13.017 -16.309 -15.652 1.00 83.69 158 ARG A O 1
ATOM 1235 N N . ASN A 1 159 ? 11.030 -16.457 -16.712 1.00 85.50 159 ASN A N 1
ATOM 1236 C CA . ASN A 1 159 ? 11.502 -17.230 -17.860 1.00 85.50 159 ASN A CA 1
ATOM 1237 C C . ASN A 1 159 ? 12.013 -16.334 -18.999 1.00 85.50 159 ASN A C 1
ATOM 1239 O O . ASN A 1 159 ? 12.764 -16.792 -19.857 1.00 85.50 159 ASN A O 1
ATOM 1243 N N . SER A 1 160 ? 11.605 -15.063 -19.027 1.00 80.44 160 SER A N 1
ATOM 1244 C CA . SER A 1 160 ? 12.058 -14.100 -20.025 1.00 80.44 160 SER A CA 1
ATOM 1245 C C . SER A 1 160 ? 13.532 -13.747 -19.843 1.00 80.44 160 SER A C 1
ATOM 1247 O O . SER A 1 160 ? 14.068 -13.755 -18.732 1.00 80.44 160 SER A O 1
ATOM 1249 N N . LYS A 1 161 ? 14.192 -13.386 -20.948 1.00 80.31 161 LYS A N 1
ATOM 1250 C CA . LYS A 1 161 ? 15.543 -12.821 -20.908 1.00 80.31 161 LYS A CA 1
ATOM 1251 C C . LYS A 1 161 ? 15.536 -11.589 -20.004 1.00 80.31 161 LYS A C 1
ATOM 1253 O O . LYS A 1 161 ? 14.770 -10.657 -20.252 1.00 80.31 161 LYS A O 1
ATOM 1258 N N . LEU A 1 162 ? 16.393 -11.583 -18.978 1.00 70.56 162 LEU A N 1
ATOM 1259 C CA . LEU A 1 162 ? 16.438 -10.472 -18.033 1.00 70.56 162 LEU A CA 1
ATOM 1260 C C . LEU A 1 162 ? 16.704 -9.162 -18.790 1.00 70.56 162 LEU A C 1
ATOM 1262 O O . LEU A 1 162 ? 17.597 -9.114 -19.647 1.00 70.56 162 LEU A O 1
ATOM 1266 N N . PRO A 1 163 ? 15.949 -8.093 -18.487 1.00 71.81 163 PRO A N 1
ATOM 1267 C CA . PRO A 1 163 ? 16.250 -6.789 -19.041 1.00 71.81 163 PRO A CA 1
ATOM 1268 C C . PRO A 1 163 ? 17.646 -6.363 -18.579 1.00 71.81 163 PRO A C 1
ATOM 1270 O O . PRO A 1 163 ? 18.093 -6.722 -17.490 1.00 71.81 163 PRO A O 1
ATOM 1273 N N . ARG A 1 164 ? 18.354 -5.586 -19.405 1.00 74.12 164 ARG A N 1
ATOM 1274 C CA . ARG A 1 164 ? 19.675 -5.070 -19.030 1.00 74.12 164 ARG A CA 1
ATOM 1275 C C . ARG A 1 164 ? 19.542 -4.234 -17.753 1.00 74.12 164 ARG A C 1
ATOM 1277 O O . ARG A 1 164 ? 18.786 -3.261 -17.740 1.00 74.12 164 ARG A O 1
ATOM 1284 N N . CYS A 1 165 ? 20.306 -4.594 -16.726 1.00 75.19 165 CYS A N 1
ATOM 1285 C CA . CYS A 1 165 ? 20.399 -3.854 -15.462 1.00 75.19 165 CYS A CA 1
ATOM 1286 C C . CYS A 1 165 ? 21.737 -3.111 -15.309 1.00 75.19 165 CYS A C 1
ATOM 1288 O O . CYS A 1 165 ? 21.873 -2.227 -14.460 1.00 75.19 165 CYS A O 1
ATOM 1290 N N . ASP A 1 166 ? 22.720 -3.439 -16.151 1.00 73.56 166 ASP A N 1
ATOM 1291 C CA . ASP A 1 166 ? 24.012 -2.763 -16.170 1.00 73.56 166 ASP A CA 1
ATOM 1292 C C . ASP A 1 166 ? 23.897 -1.356 -16.750 1.00 73.56 166 ASP A C 1
ATOM 1294 O O . ASP A 1 166 ? 23.188 -1.165 -17.744 1.00 73.56 166 ASP A O 1
ATOM 1298 N N . PRO A 1 167 ? 24.607 -0.367 -16.175 1.00 70.94 167 PRO A N 1
ATOM 1299 C CA . PRO A 1 167 ? 24.620 0.976 -16.724 1.00 70.94 167 PRO A CA 1
ATOM 1300 C C . PRO A 1 167 ? 25.058 0.941 -18.187 1.00 70.94 167 PRO A C 1
ATOM 1302 O O . PRO A 1 167 ? 25.894 0.132 -18.601 1.00 70.94 167 PRO A O 1
ATOM 1305 N N . LEU A 1 168 ? 24.484 1.841 -18.981 1.00 73.94 168 LEU A N 1
ATOM 1306 C CA . LEU A 1 168 ? 24.889 1.965 -20.370 1.00 73.94 168 LEU A CA 1
ATOM 1307 C C . LEU A 1 168 ? 26.374 2.365 -20.424 1.00 73.94 168 LEU A C 1
ATOM 1309 O O . LEU A 1 168 ? 26.815 3.154 -19.582 1.00 73.94 168 LEU A O 1
ATOM 1313 N N . PRO A 1 169 ? 27.149 1.836 -21.388 1.00 72.69 169 PRO A N 1
ATOM 1314 C CA . PRO A 1 169 ? 28.538 2.235 -21.575 1.00 72.69 169 PRO A CA 1
ATOM 1315 C C . PRO A 1 169 ? 28.679 3.755 -21.675 1.00 72.69 169 PRO A C 1
ATOM 1317 O O . PRO A 1 169 ? 27.760 4.450 -22.124 1.00 72.69 169 PRO A O 1
ATOM 1320 N N . ASN A 1 170 ? 29.846 4.282 -21.301 1.00 67.56 170 ASN A N 1
ATOM 1321 C CA . ASN A 1 170 ? 30.133 5.694 -21.535 1.00 67.56 170 ASN A CA 1
ATOM 1322 C C . ASN A 1 170 ? 29.898 6.021 -23.010 1.00 67.56 170 ASN A C 1
ATOM 1324 O O . ASN A 1 170 ? 30.261 5.240 -23.883 1.00 67.56 170 ASN A O 1
ATOM 1328 N N . ARG A 1 171 ? 29.260 7.160 -23.293 1.00 68.94 171 ARG A N 1
ATOM 1329 C CA . ARG A 1 171 ? 28.970 7.584 -24.669 1.00 68.94 171 ARG A CA 1
ATOM 1330 C C . ARG A 1 171 ? 28.160 6.559 -25.487 1.00 68.94 171 ARG A C 1
ATOM 1332 O O . ARG A 1 171 ? 28.229 6.570 -26.711 1.00 68.94 171 ARG A O 1
ATOM 1339 N N . TRP A 1 172 ? 27.354 5.700 -24.848 1.00 70.38 172 TRP A N 1
ATOM 1340 C CA . TRP A 1 172 ? 26.489 4.729 -25.544 1.00 70.38 172 TRP A CA 1
ATOM 1341 C C . TRP A 1 172 ? 25.589 5.372 -26.607 1.00 70.38 172 TRP A C 1
ATOM 1343 O O . TRP A 1 172 ? 25.266 4.737 -27.606 1.00 70.38 172 TRP A O 1
ATOM 1353 N N . TRP A 1 173 ? 25.197 6.633 -26.399 1.00 67.88 173 TRP A N 1
ATOM 1354 C CA . TRP A 1 173 ? 24.371 7.405 -27.323 1.00 67.88 173 TRP A CA 1
ATOM 1355 C C . TRP A 1 173 ? 25.077 7.693 -28.652 1.00 67.88 173 TRP A C 1
ATOM 1357 O O . TRP A 1 173 ? 24.389 7.878 -29.647 1.00 67.88 173 TRP A O 1
ATOM 1367 N N . LEU A 1 174 ? 26.417 7.667 -28.695 1.00 66.69 174 LEU A N 1
ATOM 1368 C CA . LEU A 1 174 ? 27.191 7.783 -29.937 1.00 66.69 174 LEU A CA 1
ATOM 1369 C C . LEU A 1 174 ? 27.070 6.539 -30.819 1.00 66.69 174 LEU A C 1
ATOM 1371 O O . LEU A 1 174 ? 27.204 6.633 -32.030 1.00 66.69 174 LEU A O 1
ATOM 1375 N N . ARG A 1 175 ? 26.802 5.373 -30.216 1.00 64.50 175 ARG A N 1
ATOM 1376 C CA . ARG A 1 175 ? 26.568 4.115 -30.943 1.00 64.50 175 ARG A CA 1
ATOM 1377 C C . ARG A 1 175 ? 25.124 3.967 -31.410 1.00 64.50 175 ARG A C 1
ATOM 1379 O O . ARG A 1 175 ? 24.813 3.011 -32.113 1.00 64.50 175 ARG A O 1
ATOM 1386 N N . ARG A 1 176 ? 24.219 4.852 -30.978 1.00 64.12 176 ARG A N 1
ATOM 1387 C CA . ARG A 1 176 ? 22.841 4.817 -31.460 1.00 64.12 176 ARG A CA 1
ATOM 1388 C C . ARG A 1 176 ? 22.872 5.219 -32.941 1.00 64.12 176 ARG A C 1
ATOM 1390 O O . ARG A 1 176 ? 23.409 6.289 -33.226 1.00 64.12 176 ARG A O 1
ATOM 1397 N N . PRO A 1 177 ? 22.286 4.435 -33.863 1.00 60.69 177 PRO A N 1
ATOM 1398 C CA . PRO A 1 177 ? 22.073 4.922 -35.219 1.00 60.69 177 PRO A CA 1
ATOM 1399 C C . PRO A 1 177 ? 21.283 6.230 -35.120 1.00 60.69 177 PRO A C 1
ATOM 1401 O O . PRO A 1 177 ? 20.221 6.272 -34.485 1.00 60.69 177 PRO A O 1
ATOM 1404 N N . ARG A 1 178 ? 21.850 7.326 -35.643 1.00 60.56 178 ARG A N 1
ATOM 1405 C CA . ARG A 1 178 ? 21.119 8.592 -35.703 1.00 60.56 178 ARG A CA 1
ATOM 1406 C C . ARG A 1 178 ? 19.903 8.335 -36.598 1.00 60.56 178 ARG A C 1
ATOM 1408 O O . ARG A 1 178 ? 20.090 7.835 -37.700 1.00 60.56 178 ARG A O 1
ATOM 1415 N N . PRO A 1 179 ? 18.671 8.601 -36.128 1.00 55.16 179 PRO A N 1
ATOM 1416 C CA . PRO A 1 179 ? 17.470 8.264 -36.891 1.00 55.16 179 PRO A CA 1
ATOM 1417 C C . PRO A 1 179 ? 17.338 9.050 -38.207 1.00 55.16 179 PRO A C 1
ATOM 1419 O O . PRO A 1 179 ? 16.448 8.744 -38.986 1.00 55.16 179 PRO A O 1
ATOM 1422 N N . TYR A 1 180 ? 18.206 10.041 -38.446 1.00 54.78 180 TYR A N 1
ATOM 1423 C CA . TYR A 1 180 ? 18.233 10.893 -39.631 1.00 54.78 180 TYR A CA 1
ATOM 1424 C C . TYR A 1 180 ? 19.686 11.268 -39.954 1.00 54.78 180 TYR A C 1
ATOM 1426 O O . TYR A 1 180 ? 20.493 11.402 -39.027 1.00 54.78 180 TYR A O 1
ATOM 1434 N N . GLU A 1 181 ? 20.001 11.449 -41.237 1.00 55.94 181 GLU A N 1
ATOM 1435 C CA . GLU A 1 181 ? 21.301 11.964 -41.690 1.00 55.94 181 GLU A CA 1
ATOM 1436 C C . GLU A 1 181 ? 21.485 13.457 -41.397 1.00 55.94 181 GLU A C 1
ATOM 1438 O O . GLU A 1 181 ? 22.619 13.924 -41.404 1.00 55.94 181 GLU A O 1
ATOM 1443 N N . ASP A 1 182 ? 20.420 14.206 -41.089 1.00 57.00 182 ASP A N 1
ATOM 1444 C CA . ASP A 1 182 ? 20.589 15.647 -40.903 1.00 57.00 182 ASP A CA 1
ATOM 1445 C C . ASP A 1 182 ? 21.224 16.006 -39.559 1.00 57.00 182 ASP A C 1
ATOM 1447 O O . ASP A 1 182 ? 20.836 15.520 -38.489 1.00 57.00 182 ASP A O 1
ATOM 1451 N N . ASP A 1 183 ? 22.127 16.978 -39.640 1.00 62.31 183 ASP A N 1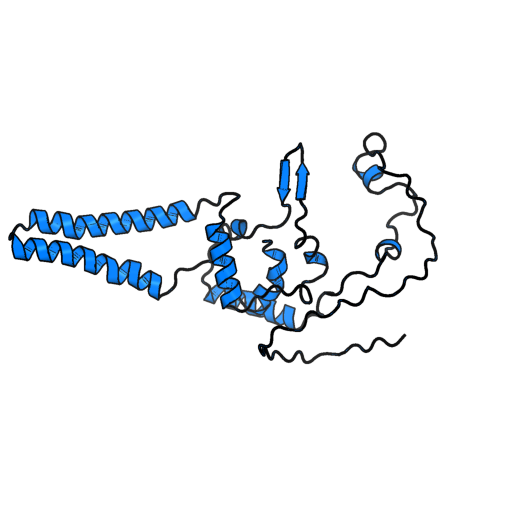
ATOM 1452 C CA . ASP A 1 183 ? 22.850 17.613 -38.540 1.00 62.31 183 ASP A CA 1
ATOM 1453 C C . ASP A 1 183 ? 21.961 18.441 -37.592 1.00 62.31 183 ASP A C 1
ATOM 1455 O O . ASP A 1 183 ? 22.461 19.030 -36.631 1.00 62.31 183 ASP A O 1
ATOM 1459 N N . THR A 1 184 ? 20.641 18.489 -37.814 1.00 64.44 184 THR A N 1
ATOM 1460 C CA . THR A 1 184 ? 19.726 19.286 -36.988 1.00 64.44 184 THR A CA 1
ATOM 1461 C C . THR A 1 184 ? 19.424 18.604 -35.640 1.00 64.44 184 THR A C 1
ATOM 1463 O O . THR A 1 184 ? 18.961 17.457 -35.595 1.00 64.44 184 THR A O 1
ATOM 1466 N N . PRO A 1 185 ? 19.654 19.285 -34.499 1.00 67.44 185 PRO A N 1
ATOM 1467 C CA . PRO A 1 185 ? 19.337 18.774 -33.169 1.00 67.44 185 PRO A CA 1
ATOM 1468 C C . PRO A 1 185 ? 17.867 18.350 -33.022 1.00 67.44 185 PRO A C 1
ATOM 1470 O O . PRO A 1 185 ? 16.948 19.061 -33.419 1.00 67.44 185 PRO A O 1
ATOM 1473 N N . ALA A 1 186 ? 17.616 17.217 -32.357 1.00 64.94 186 ALA A N 1
ATOM 1474 C CA . ALA A 1 186 ? 16.260 16.674 -32.184 1.00 64.94 186 ALA A CA 1
ATOM 1475 C C . ALA A 1 186 ? 15.277 17.649 -31.503 1.00 64.94 186 ALA A C 1
ATOM 1477 O O . ALA A 1 186 ? 14.086 17.637 -31.801 1.00 64.94 186 ALA A O 1
ATOM 1478 N N . MET A 1 187 ? 15.772 18.502 -30.603 1.00 59.47 187 MET A N 1
ATOM 1479 C CA . MET A 1 187 ? 14.961 19.523 -29.933 1.00 59.47 187 MET A CA 1
ATOM 1480 C C . MET A 1 187 ? 14.608 20.687 -30.870 1.00 59.47 187 MET A C 1
ATOM 1482 O O . MET A 1 187 ? 13.501 21.211 -30.802 1.00 59.47 187 MET A O 1
ATOM 1486 N N . GLU A 1 188 ? 15.516 21.046 -31.780 1.00 68.56 188 GLU A N 1
ATOM 1487 C CA . GLU A 1 188 ? 15.286 22.060 -32.814 1.00 68.56 188 GLU A CA 1
ATOM 1488 C C . GLU A 1 188 ? 14.179 21.629 -33.779 1.00 68.56 188 GLU A C 1
ATOM 1490 O O . GLU A 1 188 ? 13.349 22.439 -34.174 1.00 68.56 188 GLU A O 1
ATOM 1495 N N . ARG A 1 189 ? 14.095 20.329 -34.079 1.00 67.50 189 ARG A N 1
ATOM 1496 C CA . ARG A 1 189 ? 13.012 19.765 -34.897 1.00 67.50 189 ARG A CA 1
ATOM 1497 C C . ARG A 1 189 ? 11.655 19.763 -34.195 1.00 67.50 189 ARG A C 1
ATOM 1499 O O . ARG A 1 189 ? 10.639 19.970 -34.844 1.00 67.50 189 ARG A O 1
ATOM 1506 N N . LEU A 1 190 ? 11.630 19.487 -32.890 1.00 70.44 190 LEU A N 1
ATOM 1507 C CA . LEU A 1 190 ? 10.381 19.369 -32.128 1.00 70.44 190 LEU A CA 1
ATOM 1508 C C . LEU A 1 190 ? 9.782 20.728 -31.752 1.00 70.44 190 LEU A C 1
ATOM 1510 O O . LEU A 1 190 ? 8.563 20.859 -31.712 1.00 70.44 190 LEU A O 1
ATOM 1514 N N . VAL A 1 191 ? 10.627 21.712 -31.443 1.00 71.50 191 VAL A N 1
ATOM 1515 C CA . VAL A 1 191 ? 10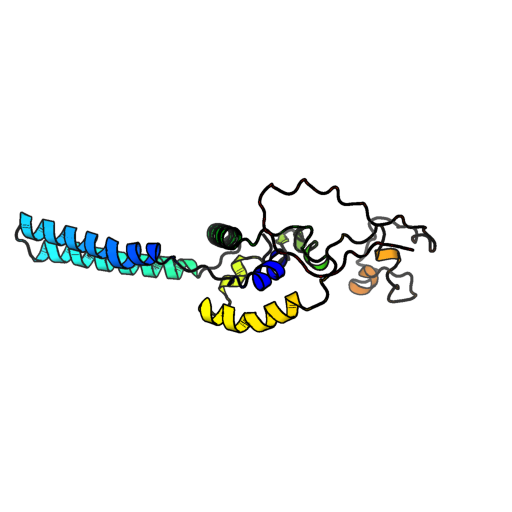.202 23.023 -30.919 1.00 71.50 191 VAL A CA 1
ATOM 1516 C C . VAL A 1 191 ? 10.384 24.143 -31.958 1.00 71.50 191 VAL A C 1
ATOM 1518 O O . VAL A 1 191 ? 9.775 25.202 -31.839 1.00 71.50 191 VAL A O 1
ATOM 1521 N N . GLY A 1 192 ? 11.184 23.908 -33.001 1.00 69.38 192 GLY A N 1
ATOM 1522 C CA . GLY A 1 192 ? 11.505 24.869 -34.055 1.00 69.38 192 GLY A CA 1
ATOM 1523 C C . GLY A 1 192 ? 12.812 25.642 -33.800 1.00 69.38 192 GLY A C 1
ATOM 1524 O O . GLY A 1 192 ? 13.193 25.869 -32.644 1.00 69.38 192 GLY A O 1
ATOM 1525 N N . PRO A 1 193 ? 13.490 26.110 -34.869 1.00 66.56 193 PRO A N 1
ATOM 1526 C CA . PRO A 1 193 ? 14.791 26.790 -34.789 1.00 66.56 193 PRO A CA 1
ATOM 1527 C C . PRO A 1 193 ? 14.750 28.103 -33.998 1.00 66.56 193 PRO A C 1
ATOM 1529 O O . PRO A 1 193 ? 15.734 28.503 -33.387 1.00 66.56 193 PRO A O 1
ATOM 1532 N N . VAL A 1 194 ? 13.590 28.761 -33.954 1.00 63.34 194 VAL A N 1
ATOM 1533 C CA . VAL A 1 194 ? 13.401 30.042 -33.252 1.00 63.34 194 VAL A CA 1
ATOM 1534 C C . VAL A 1 194 ? 13.368 29.865 -31.728 1.00 63.34 194 VAL A C 1
ATOM 1536 O O . VAL A 1 194 ? 13.707 30.782 -30.979 1.00 63.34 194 VAL A O 1
ATOM 1539 N N . HIS A 1 195 ? 12.951 28.694 -31.248 1.00 62.09 195 HIS A N 1
ATOM 1540 C CA . HIS A 1 195 ? 12.715 28.432 -29.826 1.00 62.09 195 HIS A CA 1
ATOM 1541 C C . HIS A 1 195 ? 13.817 27.589 -29.183 1.00 62.09 195 HIS A C 1
ATOM 1543 O O . HIS A 1 195 ? 13.971 27.595 -27.960 1.00 62.09 195 HIS A O 1
ATOM 1549 N N . TYR A 1 196 ? 14.622 26.899 -29.989 1.00 62.09 196 TYR A N 1
ATOM 1550 C CA . TYR A 1 196 ? 15.767 26.150 -29.506 1.00 62.09 196 TYR A CA 1
ATOM 1551 C C . TYR A 1 196 ? 17.029 27.023 -29.482 1.00 62.09 196 TYR A C 1
ATOM 1553 O O . TYR A 1 196 ? 17.630 27.310 -30.511 1.00 62.09 196 TYR A O 1
ATOM 1561 N N . ARG A 1 197 ? 17.474 27.426 -28.285 1.00 62.38 197 ARG A N 1
ATOM 1562 C CA . ARG A 1 197 ? 18.808 28.014 -28.084 1.00 62.38 197 ARG A CA 1
ATOM 1563 C C . ARG A 1 197 ? 19.753 26.944 -27.530 1.00 62.38 197 ARG A C 1
ATOM 1565 O O . ARG A 1 197 ? 19.574 26.537 -26.379 1.00 62.38 197 ARG A O 1
ATOM 1572 N N . PRO A 1 198 ? 20.759 26.472 -28.287 1.00 57.09 198 PRO A N 1
ATOM 1573 C CA . PRO A 1 198 ? 21.710 25.507 -27.754 1.00 57.09 198 PRO A CA 1
ATOM 1574 C C . PRO A 1 198 ? 22.551 26.164 -26.649 1.00 57.09 198 PRO A C 1
ATOM 1576 O O . PRO A 1 198 ? 23.205 27.178 -26.871 1.00 57.09 198 PRO A O 1
ATOM 1579 N N . MET A 1 199 ? 22.564 25.569 -25.451 1.00 50.81 199 MET A N 1
ATOM 1580 C CA . MET A 1 199 ? 23.330 26.079 -24.298 1.00 50.81 199 MET A CA 1
ATOM 1581 C C . MET A 1 199 ? 24.861 26.029 -24.494 1.00 50.81 199 MET A C 1
ATOM 1583 O O . MET A 1 199 ? 25.602 26.622 -23.716 1.00 50.81 199 MET A O 1
ATOM 1587 N N . ARG A 1 200 ? 25.351 25.332 -25.527 1.00 48.09 200 ARG A N 1
ATOM 1588 C CA . ARG A 1 200 ? 26.747 25.311 -25.996 1.00 48.09 200 ARG A CA 1
ATOM 1589 C C . ARG A 1 200 ? 26.763 24.728 -27.412 1.00 48.09 200 ARG A C 1
ATOM 1591 O O . ARG A 1 200 ? 26.078 23.733 -27.644 1.00 48.09 200 ARG A O 1
ATOM 1598 N N . LYS A 1 201 ? 27.555 25.291 -28.336 1.00 45.09 201 LYS A N 1
ATOM 1599 C CA . LYS A 1 201 ? 27.903 24.600 -29.591 1.00 45.09 201 LYS A CA 1
ATOM 1600 C C . LYS A 1 201 ? 28.729 23.372 -29.205 1.00 45.09 201 LYS A C 1
ATOM 1602 O O . LYS A 1 201 ? 29.900 23.499 -28.868 1.00 45.09 201 LYS A O 1
ATOM 1607 N N . LEU A 1 202 ? 28.090 22.210 -29.133 1.00 50.44 202 LEU A N 1
ATOM 1608 C CA . LEU A 1 202 ? 28.799 20.945 -29.005 1.00 50.44 202 LEU A CA 1
ATOM 1609 C C . LEU A 1 202 ? 29.352 20.626 -30.389 1.00 50.44 202 LEU A C 1
ATOM 1611 O O . LEU A 1 202 ? 28.574 20.424 -31.319 1.00 50.44 202 LEU A O 1
ATOM 1615 N N . GLU A 1 203 ? 30.676 20.622 -30.528 1.00 49.94 203 GLU A N 1
ATOM 1616 C CA . GLU A 1 203 ? 31.321 20.030 -31.699 1.00 49.94 203 GLU A CA 1
ATOM 1617 C C . GLU A 1 203 ? 30.749 18.620 -31.922 1.00 49.94 203 GLU A C 1
ATOM 1619 O O . GLU A 1 203 ? 30.493 17.900 -30.941 1.00 49.94 203 GLU A O 1
ATOM 1624 N N . PRO A 1 204 ? 30.482 18.225 -33.180 1.00 53.41 204 PRO A N 1
ATOM 1625 C CA . PRO A 1 204 ? 29.960 16.902 -33.461 1.00 53.41 204 PRO A CA 1
ATOM 1626 C C . PRO A 1 204 ? 30.936 15.865 -32.886 1.00 53.41 204 PRO A C 1
ATOM 1628 O O . PRO A 1 204 ? 32.136 15.937 -33.150 1.00 53.41 204 PRO A O 1
ATOM 1631 N N . PRO A 1 205 ? 30.459 14.915 -32.066 1.00 53.94 205 PRO A N 1
ATOM 1632 C CA . PRO A 1 205 ? 31.337 13.931 -31.455 1.00 53.94 205 PRO A CA 1
ATOM 1633 C C . PRO A 1 205 ? 32.033 13.111 -32.546 1.00 53.94 205 PRO A C 1
ATOM 1635 O O . PRO A 1 205 ? 31.374 12.628 -33.468 1.00 53.94 205 PRO A O 1
ATOM 1638 N N . GLU A 1 206 ? 33.353 12.950 -32.431 1.00 55.41 206 GLU A N 1
ATOM 1639 C CA . GLU A 1 206 ? 34.173 12.219 -33.402 1.00 55.41 206 GLU A CA 1
ATOM 1640 C C . GLU A 1 206 ? 33.591 10.830 -33.723 1.00 55.41 206 GLU A C 1
ATOM 1642 O O . GLU A 1 206 ? 33.198 10.067 -32.835 1.00 55.41 206 GLU A O 1
ATOM 1647 N N . ARG A 1 207 ? 33.553 10.489 -35.019 1.00 54.72 207 ARG A N 1
ATOM 1648 C CA . ARG A 1 207 ? 32.903 9.283 -35.569 1.00 54.72 207 ARG A CA 1
ATOM 1649 C C . ARG A 1 207 ? 33.522 7.966 -35.068 1.00 54.72 207 ARG A C 1
ATOM 1651 O O . ARG A 1 207 ? 32.836 6.949 -35.060 1.00 54.72 207 ARG A O 1
ATOM 1658 N N . ASN A 1 208 ? 34.777 7.996 -34.607 1.00 54.06 208 ASN A N 1
ATOM 1659 C CA . ASN A 1 208 ? 35.589 6.820 -34.272 1.00 54.06 208 ASN A CA 1
ATOM 1660 C C . ASN A 1 208 ? 36.222 6.910 -32.872 1.00 54.06 208 ASN A C 1
ATOM 1662 O O . ASN A 1 208 ? 37.426 6.732 -32.703 1.00 54.06 208 ASN A O 1
ATOM 1666 N N . VAL A 1 209 ? 35.429 7.176 -31.833 1.00 57.97 209 VAL A N 1
ATOM 1667 C CA . VAL A 1 209 ? 35.950 7.096 -30.460 1.00 57.97 209 VAL A CA 1
ATOM 1668 C C . VAL A 1 209 ? 36.100 5.622 -30.063 1.00 57.97 209 VAL A C 1
ATOM 1670 O O . VAL A 1 209 ? 35.109 4.895 -29.994 1.00 57.97 209 VAL A O 1
ATOM 1673 N N . GLN A 1 210 ? 37.316 5.173 -29.734 1.00 57.16 210 GLN A N 1
ATOM 1674 C CA . GLN A 1 210 ? 37.518 3.914 -29.006 1.00 57.16 210 GLN A CA 1
ATOM 1675 C C . GLN A 1 210 ? 36.964 4.073 -27.582 1.00 57.16 210 GLN A C 1
ATOM 1677 O O . GLN A 1 210 ? 37.552 4.724 -26.719 1.00 57.16 210 GLN A O 1
ATOM 1682 N N . ILE A 1 211 ? 35.774 3.526 -27.334 1.00 55.53 211 ILE A N 1
ATOM 1683 C CA . ILE A 1 211 ? 35.079 3.675 -26.051 1.00 55.53 211 ILE A CA 1
ATOM 1684 C C . ILE A 1 211 ? 35.473 2.517 -25.126 1.00 55.53 211 ILE A C 1
ATOM 1686 O O . ILE A 1 211 ? 35.098 1.372 -25.381 1.00 55.53 211 ILE A O 1
ATOM 1690 N N . LYS A 1 212 ? 36.166 2.825 -24.019 1.00 57.00 212 LYS A N 1
ATOM 1691 C CA . LYS A 1 212 ? 36.367 1.889 -22.896 1.00 57.00 212 LYS A CA 1
ATOM 1692 C C . LYS A 1 212 ? 35.013 1.389 -22.375 1.00 57.00 212 LYS A C 1
ATOM 1694 O O . LYS A 1 212 ? 34.058 2.162 -22.300 1.00 57.00 212 LYS A O 1
ATOM 1699 N N . GLY A 1 213 ? 34.942 0.106 -22.011 1.00 54.41 213 GLY A N 1
ATOM 1700 C CA . GLY A 1 213 ? 33.735 -0.533 -21.475 1.00 54.41 213 GLY A CA 1
ATOM 1701 C C . GLY A 1 213 ? 33.089 0.239 -20.309 1.00 54.41 213 GLY A C 1
ATOM 1702 O O . GLY A 1 213 ? 33.710 1.141 -19.737 1.00 54.41 213 GLY A O 1
ATOM 1703 N N . PRO A 1 214 ? 31.826 -0.074 -19.961 1.00 53.84 214 PRO A N 1
ATOM 1704 C CA . PRO A 1 214 ? 31.122 0.602 -18.873 1.00 53.84 214 PRO A CA 1
ATOM 1705 C C . PRO A 1 214 ? 31.983 0.622 -17.599 1.00 53.84 214 PRO A C 1
ATOM 1707 O O . PRO A 1 214 ? 32.682 -0.358 -17.325 1.00 53.84 214 PRO A O 1
ATOM 1710 N N . PRO A 1 215 ? 31.956 1.710 -16.806 1.00 58.78 215 PRO A N 1
ATOM 1711 C CA . PRO A 1 215 ? 32.667 1.726 -15.537 1.00 58.78 215 PRO A CA 1
ATOM 1712 C C . PRO A 1 215 ? 32.175 0.560 -14.675 1.00 58.78 215 PRO A C 1
ATOM 1714 O O . PRO A 1 215 ? 30.973 0.415 -14.440 1.00 58.78 215 PRO A O 1
ATOM 1717 N N . SER A 1 216 ? 33.108 -0.275 -14.207 1.00 52.31 216 SER A N 1
ATOM 1718 C CA . SER A 1 216 ? 32.800 -1.354 -13.270 1.00 52.31 216 SER A CA 1
ATOM 1719 C C . SER A 1 216 ? 32.125 -0.755 -12.036 1.00 52.31 216 SER A C 1
ATOM 1721 O O . SER A 1 216 ? 32.689 0.103 -11.347 1.00 52.31 216 SER A O 1
ATOM 1723 N N . ARG A 1 217 ? 30.885 -1.176 -11.759 1.00 52.91 217 ARG A N 1
ATOM 1724 C CA . ARG A 1 217 ? 30.224 -0.847 -10.495 1.00 52.91 217 ARG A CA 1
ATOM 1725 C C . ARG A 1 217 ? 31.063 -1.472 -9.386 1.00 52.91 217 ARG A C 1
ATOM 1727 O O . ARG A 1 217 ? 31.105 -2.693 -9.271 1.00 52.91 217 ARG A O 1
ATOM 1734 N N . LYS A 1 218 ? 31.683 -0.651 -8.529 1.00 48.00 218 LYS A N 1
ATOM 1735 C CA . LYS A 1 218 ? 32.223 -1.145 -7.256 1.00 48.00 218 LYS A CA 1
ATOM 1736 C C . LYS A 1 218 ? 31.068 -1.808 -6.509 1.00 48.00 218 LYS A C 1
ATOM 1738 O O . LYS A 1 218 ? 30.158 -1.118 -6.049 1.00 48.00 218 LYS A O 1
ATOM 1743 N N . ALA A 1 219 ? 31.072 -3.137 -6.442 1.00 45.50 219 ALA A N 1
ATOM 1744 C CA . ALA A 1 219 ? 30.078 -3.885 -5.697 1.00 45.50 219 ALA A CA 1
ATOM 1745 C C . ALA A 1 219 ? 30.126 -3.394 -4.245 1.00 45.50 219 ALA A C 1
ATOM 1747 O O . ALA A 1 219 ? 31.118 -3.597 -3.542 1.00 45.50 219 ALA A O 1
ATOM 1748 N N . LYS A 1 220 ? 29.075 -2.706 -3.780 1.00 46.09 220 LYS A N 1
ATOM 1749 C CA . LYS A 1 220 ? 28.901 -2.524 -2.338 1.00 46.09 220 LYS A CA 1
ATOM 1750 C C . LYS A 1 220 ? 28.810 -3.929 -1.751 1.00 46.09 220 LYS A C 1
ATOM 1752 O O . LYS A 1 220 ? 28.013 -4.728 -2.242 1.00 46.09 220 LYS A O 1
ATOM 1757 N N . LYS A 1 221 ? 29.646 -4.229 -0.746 1.00 40.84 221 LYS A N 1
ATOM 1758 C CA . LYS A 1 221 ? 29.597 -5.495 0.001 1.00 40.84 221 LYS A CA 1
ATOM 1759 C C . LYS A 1 221 ? 28.130 -5.801 0.298 1.00 40.84 221 LYS A C 1
ATOM 1761 O O . LYS A 1 221 ? 27.461 -4.988 0.938 1.00 40.84 221 LYS A O 1
ATOM 1766 N N . GLN A 1 222 ? 27.638 -6.922 -0.228 1.00 45.47 222 GLN A N 1
ATOM 1767 C CA . GLN A 1 222 ? 26.269 -7.360 0.010 1.00 45.47 222 GLN A CA 1
ATOM 1768 C C . GLN A 1 222 ? 26.024 -7.369 1.528 1.00 45.47 222 GLN A C 1
ATOM 1770 O O . GLN A 1 222 ? 26.897 -7.837 2.270 1.00 45.47 222 GLN A O 1
ATOM 1775 N N . PRO A 1 223 ? 24.892 -6.841 2.026 1.00 41.25 223 PRO A N 1
ATOM 1776 C CA . PRO A 1 223 ? 24.557 -7.007 3.431 1.00 41.25 223 PRO A CA 1
ATOM 1777 C C . PRO A 1 223 ? 24.489 -8.512 3.715 1.00 41.25 223 PRO A C 1
ATOM 1779 O O . PRO A 1 223 ? 23.768 -9.238 3.032 1.00 41.25 223 PRO A O 1
ATOM 1782 N N . LYS A 1 224 ? 25.289 -8.987 4.679 1.00 36.25 224 LYS A N 1
ATOM 1783 C CA . LYS A 1 224 ? 25.326 -10.392 5.104 1.00 36.25 224 LYS A CA 1
ATOM 1784 C C . LYS A 1 224 ? 23.913 -10.822 5.512 1.00 36.25 224 LYS A C 1
ATOM 1786 O O . LYS A 1 224 ? 23.435 -10.471 6.584 1.00 36.25 224 LYS A O 1
ATOM 1791 N N . GLY A 1 225 ? 23.239 -11.547 4.629 1.00 38.78 225 GLY A N 1
ATOM 1792 C CA . GLY A 1 225 ? 21.865 -11.994 4.805 1.00 38.78 225 GLY A CA 1
ATOM 1793 C C . GLY A 1 225 ? 21.449 -12.819 3.599 1.00 38.78 225 GLY A C 1
ATOM 1794 O O . GLY A 1 225 ? 20.971 -12.279 2.607 1.00 38.78 225 GLY A O 1
ATOM 1795 N N . ASN A 1 226 ? 21.681 -14.129 3.680 1.00 37.44 226 ASN A N 1
ATOM 1796 C CA . ASN A 1 226 ? 21.416 -15.108 2.630 1.00 37.44 226 ASN A CA 1
ATOM 1797 C C . ASN A 1 226 ? 19.955 -15.058 2.148 1.00 37.44 226 ASN A C 1
ATOM 1799 O O . ASN A 1 226 ? 19.077 -15.720 2.698 1.00 37.44 226 ASN A O 1
ATOM 1803 N N . LEU A 1 227 ? 19.692 -14.333 1.062 1.00 41.31 227 LEU A N 1
ATOM 1804 C CA . LEU A 1 227 ? 18.561 -14.609 0.181 1.00 41.31 227 LEU A CA 1
ATOM 1805 C C . LEU A 1 227 ? 19.080 -15.495 -0.947 1.00 41.31 227 LEU A C 1
ATOM 1807 O O . LEU A 1 227 ? 19.363 -15.042 -2.050 1.00 41.31 227 LEU A O 1
ATOM 1811 N N . ASN A 1 228 ? 19.236 -16.777 -0.613 1.00 34.00 228 ASN A N 1
ATOM 1812 C CA . ASN A 1 228 ? 19.580 -17.845 -1.538 1.00 34.00 228 ASN A CA 1
ATOM 1813 C C . ASN A 1 228 ? 18.427 -18.035 -2.536 1.00 34.00 228 ASN A C 1
ATOM 1815 O O . ASN A 1 228 ? 17.533 -18.853 -2.337 1.00 34.00 228 ASN A O 1
ATOM 1819 N N . VAL A 1 229 ? 18.410 -17.228 -3.592 1.00 41.03 229 VAL A N 1
ATOM 1820 C CA . VAL A 1 229 ? 17.672 -17.535 -4.813 1.00 41.03 229 VAL A CA 1
ATOM 1821 C C . VAL A 1 229 ? 18.742 -17.823 -5.856 1.00 41.03 229 VAL A C 1
ATOM 1823 O O . VAL A 1 229 ? 19.274 -16.910 -6.479 1.00 41.03 229 VAL A O 1
ATOM 1826 N N . LYS A 1 230 ? 19.119 -19.102 -5.984 1.00 32.00 230 LYS A N 1
ATOM 1827 C CA . LYS A 1 230 ? 19.964 -19.585 -7.082 1.00 32.00 230 LYS A CA 1
ATOM 1828 C C . LYS A 1 230 ? 19.261 -19.247 -8.398 1.00 32.00 230 LYS A C 1
ATOM 1830 O O . LYS A 1 230 ? 18.289 -19.904 -8.765 1.00 32.00 230 LYS A O 1
ATOM 1835 N N . PHE A 1 231 ? 19.756 -18.244 -9.115 1.00 39.81 231 PHE A N 1
ATOM 18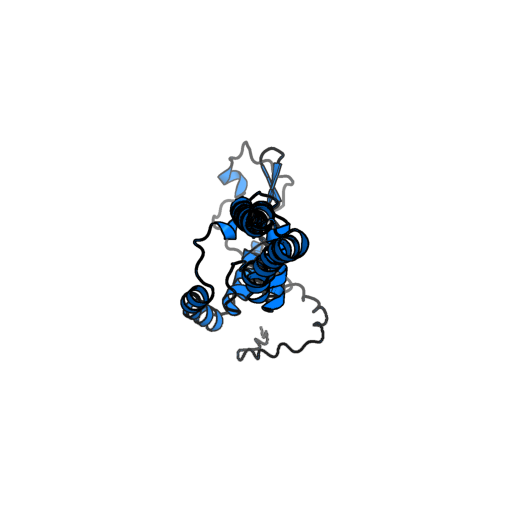36 C CA . PHE A 1 231 ? 19.479 -18.117 -10.538 1.00 39.81 231 PHE A CA 1
ATOM 1837 C C . PHE A 1 231 ? 20.294 -19.197 -11.250 1.00 39.81 231 PHE A C 1
ATOM 1839 O O . PHE A 1 231 ? 21.520 -19.142 -11.300 1.00 39.81 231 PHE A O 1
ATOM 1846 N N . ARG A 1 232 ? 19.615 -20.235 -11.742 1.00 34.72 232 ARG A N 1
ATOM 1847 C CA . ARG A 1 232 ? 20.192 -21.153 -12.727 1.00 34.72 232 ARG A CA 1
ATOM 1848 C C . ARG A 1 232 ? 20.171 -20.402 -14.059 1.00 34.72 232 ARG A C 1
ATOM 1850 O O . ARG A 1 232 ? 19.106 -20.267 -14.646 1.00 34.72 232 ARG A O 1
ATOM 1857 N N . GLY A 1 233 ? 21.311 -19.871 -14.495 1.00 32.09 233 GLY A N 1
ATOM 1858 C CA . GLY A 1 233 ? 21.413 -19.245 -15.815 1.00 32.09 233 GLY A CA 1
ATOM 1859 C C . GLY A 1 233 ? 22.590 -18.289 -15.963 1.00 32.09 233 GLY A C 1
ATOM 1860 O O . GLY A 1 233 ? 22.498 -17.139 -15.555 1.00 32.09 233 GLY A O 1
ATOM 1861 N N . SER A 1 234 ? 23.660 -18.810 -16.567 1.00 32.00 234 SER A N 1
ATOM 1862 C CA . SER A 1 234 ? 24.741 -18.119 -17.286 1.00 32.00 234 SER A CA 1
ATOM 1863 C C . SER A 1 234 ? 25.419 -16.924 -16.606 1.00 32.00 234 SER A C 1
ATOM 1865 O O . SER A 1 234 ? 25.004 -15.774 -16.752 1.00 32.00 234 SER A O 1
ATOM 1867 N N . GLY A 1 235 ? 26.586 -17.197 -16.015 1.00 33.00 235 GLY A N 1
ATOM 1868 C CA . GLY A 1 235 ? 27.702 -16.279 -16.186 1.00 33.00 235 GLY A CA 1
ATOM 1869 C C . GLY A 1 235 ? 27.983 -16.165 -17.683 1.00 33.00 235 GLY A C 1
ATOM 1870 O O . GLY A 1 235 ? 28.238 -17.168 -18.341 1.00 33.00 235 GLY A O 1
ATOM 1871 N N . VAL A 1 236 ? 27.861 -14.958 -18.221 1.00 32.16 236 VAL A N 1
ATOM 1872 C CA . VAL A 1 236 ? 28.480 -14.619 -19.498 1.00 32.16 236 VAL A CA 1
ATOM 1873 C C . VAL A 1 236 ? 29.852 -14.084 -19.129 1.00 32.16 236 VAL A C 1
ATOM 1875 O O . VAL A 1 236 ? 29.996 -12.938 -18.707 1.00 32.16 236 VAL A O 1
ATOM 1878 N N . THR A 1 237 ? 30.842 -14.969 -19.195 1.00 33.56 237 THR A N 1
ATOM 1879 C CA . THR A 1 237 ? 32.233 -14.587 -19.413 1.00 33.56 237 THR A CA 1
ATOM 1880 C C . THR A 1 237 ? 32.257 -13.751 -20.686 1.00 33.56 237 THR A C 1
ATOM 1882 O O . THR A 1 237 ? 31.836 -14.206 -21.748 1.00 33.56 237 THR A O 1
ATOM 1885 N N . GLY A 1 238 ? 32.630 -12.482 -20.550 1.00 30.36 238 GLY A N 1
ATOM 1886 C CA . GLY A 1 238 ? 32.892 -11.628 -21.695 1.00 30.36 238 GLY A CA 1
ATOM 1887 C C . GLY A 1 238 ? 34.242 -12.012 -22.272 1.00 30.36 238 GLY A C 1
ATOM 1888 O O . GLY A 1 238 ? 35.252 -11.528 -21.774 1.00 30.36 238 GLY A O 1
ATOM 1889 N N . ASP A 1 239 ? 34.225 -12.874 -23.283 1.00 27.31 239 ASP A N 1
ATOM 1890 C CA . ASP A 1 239 ? 35.308 -12.979 -24.252 1.00 27.31 239 ASP A CA 1
ATOM 1891 C C . ASP A 1 239 ? 34.902 -12.223 -25.523 1.00 27.31 239 ASP A C 1
ATOM 1893 O O . ASP A 1 239 ? 33.737 -12.262 -25.935 1.00 27.31 239 ASP A O 1
ATOM 1897 N N . SER A 1 240 ? 35.909 -11.575 -26.118 1.00 30.58 240 SER A N 1
ATOM 1898 C CA . SER A 1 240 ? 35.945 -10.663 -27.281 1.00 30.58 240 SER A CA 1
ATOM 1899 C C . SER A 1 240 ? 35.479 -9.216 -27.075 1.00 30.58 240 SER A C 1
ATOM 1901 O O . SER A 1 240 ? 34.263 -8.940 -26.974 1.00 30.58 240 SER A O 1
#

Secondary structure (DSSP, 8-state):
-BTTTTHHHHHHTT--S-----HHHHHIIIIIHHHHHHHHHHHHHHHH--HHHHHHHHHHHHHHHHHHHHHHHHHHT---TT-HHHHHHHHHHHHHTT----TTTS-HHHHHHHH--EEEETTEEEE-S-BTTGGGGS----HHHHHHHHHHHHHHHHHSPPPP-SPPPTTGGGGSPPSSS----HHHHHH-TTT---SS--PPPPTT---PPPPP-------S--------S-------